Protein AF-A0A524F0P5-F1 (afdb_monomer)

Structure (mmCIF, N/CA/C/O backbone):
data_AF-A0A524F0P5-F1
#
_entry.id   AF-A0A524F0P5-F1
#
loop_
_atom_site.group_PDB
_atom_site.id
_atom_site.type_symbol
_atom_site.label_atom_id
_atom_site.label_alt_id
_atom_site.label_comp_id
_atom_site.label_asym_id
_atom_site.label_entity_id
_atom_site.label_seq_id
_atom_site.pdbx_PDB_ins_code
_atom_site.Cartn_x
_atom_site.Cartn_y
_atom_site.Cartn_z
_atom_site.occupancy
_atom_site.B_iso_or_equiv
_atom_site.auth_seq_id
_atom_site.auth_comp_id
_atom_site.auth_asym_id
_atom_site.auth_atom_id
_atom_site.pdbx_PDB_model_num
ATOM 1 N N . MET A 1 1 ? -17.907 1.131 18.101 1.00 45.88 1 MET A N 1
ATOM 2 C CA . MET A 1 1 ? -17.956 2.312 17.212 1.00 45.88 1 MET A CA 1
ATOM 3 C C . MET A 1 1 ? -16.664 2.292 16.412 1.00 45.88 1 MET A C 1
ATOM 5 O O . MET A 1 1 ? -15.617 2.205 17.034 1.00 45.88 1 MET A O 1
ATOM 9 N N . LEU A 1 2 ? -16.728 2.237 15.081 1.00 53.28 2 LEU A N 1
ATOM 10 C CA . LEU A 1 2 ? -15.534 2.250 14.224 1.00 53.28 2 LEU A CA 1
ATOM 11 C C . LEU A 1 2 ? -15.063 3.690 14.031 1.00 53.28 2 LEU A C 1
ATOM 13 O O . LEU A 1 2 ? -15.881 4.602 13.914 1.00 53.28 2 LEU A O 1
ATOM 17 N N . HIS A 1 3 ? -13.749 3.875 14.004 1.00 57.03 3 HIS A N 1
ATOM 18 C CA . HIS A 1 3 ? -13.112 5.174 13.861 1.00 57.03 3 HIS A CA 1
ATOM 19 C C . HIS A 1 3 ? -12.370 5.220 12.520 1.00 57.03 3 HIS A C 1
ATOM 21 O O . HIS A 1 3 ? -11.691 4.263 12.148 1.00 57.03 3 HIS A O 1
ATOM 27 N N . LYS A 1 4 ? -12.566 6.296 11.751 1.00 59.41 4 LYS A N 1
ATOM 28 C CA . LYS A 1 4 ? -12.120 6.391 10.355 1.00 59.41 4 LYS A CA 1
ATOM 29 C C . LYS A 1 4 ? -10.945 7.346 10.221 1.00 59.41 4 LYS A C 1
ATOM 31 O O . LYS A 1 4 ? -11.026 8.498 10.634 1.00 59.41 4 LYS A O 1
ATOM 36 N N . PHE A 1 5 ? -9.921 6.900 9.500 1.00 56.81 5 PHE A N 1
ATOM 37 C CA . PHE A 1 5 ? -8.805 7.733 9.068 1.00 56.81 5 PHE A CA 1
ATOM 38 C C . PHE 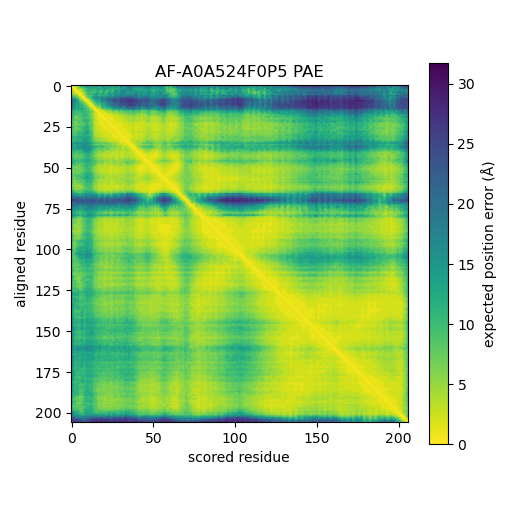A 1 5 ? -8.741 7.778 7.542 1.00 56.81 5 PHE A C 1
ATOM 40 O O . PHE A 1 5 ? -8.945 6.766 6.875 1.00 56.81 5 PHE A O 1
ATOM 47 N N . SER A 1 6 ? -8.471 8.958 6.978 1.00 54.09 6 SER A N 1
ATOM 48 C CA . SER A 1 6 ? -8.336 9.141 5.530 1.00 54.09 6 SER A CA 1
ATOM 49 C C . SER A 1 6 ? -6.907 9.522 5.166 1.00 54.09 6 SER A C 1
ATOM 51 O O . SER A 1 6 ? -6.396 10.540 5.625 1.00 54.09 6 SER A O 1
ATOM 53 N N . VAL A 1 7 ? -6.295 8.742 4.273 1.00 51.19 7 VAL A N 1
ATOM 54 C CA . VAL A 1 7 ? -4.960 9.023 3.713 1.00 51.19 7 VAL A CA 1
ATOM 55 C C . VAL A 1 7 ? -5.016 10.160 2.675 1.00 51.19 7 VAL A C 1
ATOM 57 O O . VAL A 1 7 ? -4.035 10.869 2.461 1.00 51.19 7 VAL A O 1
ATOM 60 N N . LYS A 1 8 ? -6.189 10.421 2.071 1.00 44.62 8 LYS A N 1
ATOM 61 C CA . LYS A 1 8 ? -6.427 11.597 1.213 1.00 44.62 8 LYS A CA 1
ATOM 62 C C . LYS A 1 8 ? -7.123 12.701 2.014 1.00 44.62 8 LYS A C 1
ATOM 64 O O . LYS A 1 8 ? -8.247 12.525 2.480 1.00 44.62 8 LYS A O 1
ATOM 69 N N . LYS A 1 9 ? -6.472 13.865 2.119 1.00 40.44 9 LYS A N 1
ATOM 70 C CA . LYS A 1 9 ? -6.856 15.045 2.929 1.00 40.44 9 LYS A CA 1
ATOM 71 C C . LYS A 1 9 ? -8.257 15.657 2.692 1.00 40.44 9 LYS A C 1
ATOM 73 O O . LYS A 1 9 ? -8.581 16.622 3.368 1.00 40.44 9 LYS A O 1
ATOM 78 N N . ASN A 1 10 ? -9.087 15.133 1.784 1.00 34.75 10 ASN A N 1
ATOM 79 C CA . ASN A 1 10 ? -10.304 15.815 1.311 1.00 34.75 10 ASN A CA 1
ATOM 80 C C . ASN A 1 10 ? -11.624 15.035 1.445 1.00 34.75 10 ASN A C 1
ATOM 82 O O . ASN A 1 10 ? -12.637 15.480 0.909 1.00 34.75 10 ASN A O 1
ATOM 86 N N . ALA A 1 11 ? -11.676 13.910 2.158 1.00 42.66 11 ALA A N 1
ATOM 87 C CA . ALA A 1 11 ? -12.973 13.332 2.507 1.00 42.66 11 ALA A CA 1
ATOM 88 C C . ALA A 1 11 ? -13.506 14.053 3.752 1.00 42.66 11 ALA A C 1
ATOM 9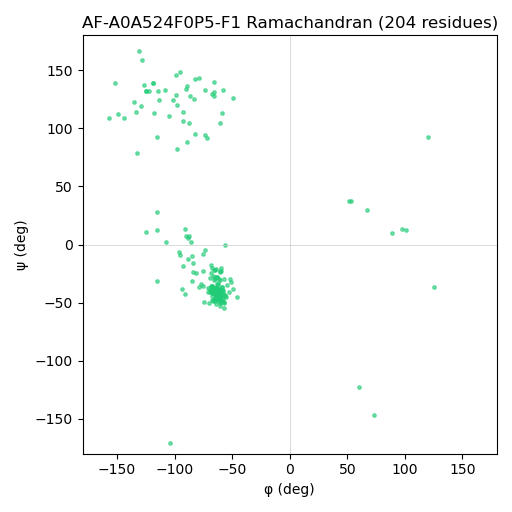0 O O . ALA A 1 11 ? -13.125 13.715 4.870 1.00 42.66 11 ALA A O 1
ATOM 91 N N . ALA A 1 12 ? -14.352 15.070 3.561 1.00 39.41 12 ALA A N 1
ATOM 92 C CA . ALA A 1 12 ? -15.151 15.613 4.653 1.00 39.41 12 ALA A CA 1
ATOM 93 C C . ALA A 1 12 ? -15.841 14.444 5.378 1.00 39.41 12 ALA A C 1
ATOM 95 O O . ALA A 1 12 ? -16.484 13.614 4.730 1.00 39.41 12 ALA A O 1
ATOM 96 N N . VAL A 1 13 ? -15.659 14.359 6.697 1.00 47.41 13 VAL A N 1
ATOM 97 C CA . VAL A 1 13 ? -16.316 13.366 7.552 1.00 47.41 13 VAL A CA 1
ATOM 98 C C . VAL A 1 13 ? -17.817 13.588 7.418 1.00 47.41 13 VAL A C 1
ATOM 100 O O . VAL A 1 13 ? -18.358 14.570 7.922 1.00 47.41 13 VAL A O 1
ATOM 103 N N . ASN A 1 14 ? -18.492 12.718 6.674 1.00 52.91 14 ASN A N 1
ATOM 104 C CA . ASN A 1 14 ? -19.943 12.735 6.590 1.00 52.91 14 ASN A CA 1
ATOM 105 C C . ASN A 1 14 ? -20.441 11.679 7.576 1.00 52.91 14 ASN A C 1
ATOM 107 O O . ASN A 1 14 ? -20.674 10.527 7.212 1.00 52.91 14 ASN A O 1
ATOM 111 N N . ASP A 1 15 ? -20.516 12.089 8.842 1.00 59.03 15 ASP A N 1
ATOM 112 C CA . ASP A 1 15 ? -20.614 11.242 10.040 1.00 59.03 15 ASP A CA 1
ATOM 113 C C . ASP A 1 15 ? -21.703 10.150 9.935 1.00 59.03 15 ASP A C 1
ATOM 115 O O . ASP A 1 15 ? -21.488 8.990 10.277 1.00 59.03 15 ASP A O 1
ATOM 119 N N . LYS A 1 16 ? -22.853 10.463 9.319 1.00 63.56 16 LYS A N 1
ATOM 120 C CA . LYS A 1 16 ? -23.939 9.485 9.102 1.00 63.56 16 LYS A CA 1
ATOM 121 C C . LYS A 1 16 ? -23.583 8.371 8.114 1.00 63.56 16 LYS A C 1
ATOM 123 O O . LYS A 1 16 ? -23.930 7.215 8.347 1.00 63.56 16 LYS A O 1
ATOM 128 N N . ASN A 1 17 ? -22.915 8.704 7.012 1.00 68.88 17 ASN A N 1
ATOM 129 C CA . ASN A 1 17 ? -22.508 7.706 6.022 1.00 68.88 17 ASN A CA 1
ATOM 130 C C . ASN A 1 17 ? -21.378 6.837 6.576 1.00 68.88 17 ASN A C 1
ATOM 132 O O . ASN A 1 17 ? -21.373 5.629 6.356 1.00 68.88 17 ASN A O 1
ATOM 136 N N . ASP A 1 18 ? -20.467 7.435 7.342 1.00 67.94 18 ASP A N 1
ATOM 137 C CA . ASP A 1 18 ? -19.351 6.715 7.949 1.00 67.94 18 ASP A CA 1
ATOM 138 C C . ASP A 1 18 ? -19.832 5.733 9.029 1.00 67.94 18 ASP A C 1
ATOM 140 O O . ASP A 1 18 ? -19.346 4.602 9.070 1.00 67.94 18 ASP A O 1
ATOM 144 N N . GLN A 1 19 ? -20.850 6.088 9.825 1.00 70.06 19 GLN A N 1
ATOM 145 C CA . GLN A 1 19 ? -21.497 5.166 10.770 1.00 70.06 19 GLN A CA 1
ATOM 146 C C . GLN A 1 19 ? -22.228 4.010 10.073 1.00 70.06 19 GLN A C 1
ATO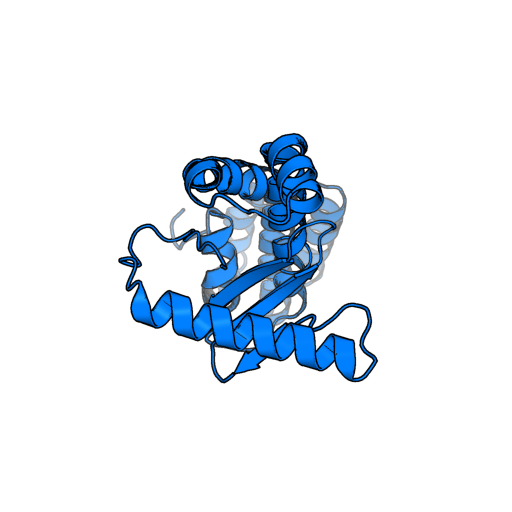M 148 O O . GLN A 1 19 ? -22.158 2.875 10.545 1.00 70.06 19 GLN A O 1
ATOM 153 N N . LEU A 1 20 ? -22.896 4.269 8.944 1.00 76.81 20 LEU A N 1
ATOM 154 C CA . LEU A 1 20 ? -23.567 3.228 8.157 1.00 76.81 20 LEU A CA 1
ATOM 155 C C . LEU A 1 20 ? -22.571 2.249 7.530 1.00 76.81 20 LEU A C 1
ATOM 157 O O . LEU A 1 20 ? -22.741 1.039 7.670 1.00 76.81 20 LEU A O 1
ATOM 161 N N . VAL A 1 21 ? -21.523 2.759 6.873 1.00 79.25 21 VAL A N 1
ATOM 162 C CA . VAL A 1 21 ? -20.461 1.925 6.285 1.00 79.25 21 VAL A CA 1
ATOM 163 C C . VAL A 1 21 ? -19.781 1.109 7.377 1.00 79.25 21 VAL A C 1
ATOM 165 O O . VAL A 1 21 ? -19.616 -0.098 7.236 1.00 79.25 21 VAL A O 1
ATOM 168 N N . SER A 1 22 ? -19.470 1.749 8.499 1.00 73.69 22 SER A N 1
ATOM 169 C CA . SER A 1 22 ? -18.907 1.090 9.668 1.00 73.69 22 SER A CA 1
ATOM 170 C C . SER A 1 22 ? -19.787 -0.049 10.184 1.00 73.69 22 SER A C 1
ATOM 172 O O . SER A 1 22 ? -19.331 -1.183 10.286 1.00 73.69 22 SER A O 1
ATOM 174 N N . GLY A 1 23 ? -21.060 0.232 10.476 1.00 79.62 23 GLY A N 1
ATOM 175 C CA . GLY A 1 23 ? -21.995 -0.764 10.996 1.00 79.62 23 GLY A CA 1
ATOM 176 C C . GLY A 1 23 ? -22.192 -1.938 10.040 1.00 79.62 23 GLY A C 1
ATOM 177 O O . GLY A 1 23 ? -22.198 -3.086 10.481 1.00 79.62 23 GLY A O 1
ATOM 178 N N . LEU A 1 24 ? -22.281 -1.665 8.734 1.00 85.81 24 LEU A N 1
ATOM 179 C CA . LEU A 1 24 ? -22.359 -2.698 7.705 1.00 85.81 24 LEU A CA 1
ATOM 180 C C . LEU A 1 24 ? -21.117 -3.595 7.723 1.00 85.81 24 LEU A C 1
ATOM 182 O O . LEU A 1 24 ? -21.242 -4.812 7.810 1.00 85.81 24 LEU A O 1
ATOM 186 N N . LEU A 1 25 ? -19.923 -3.007 7.667 1.00 86.38 25 LEU A N 1
ATOM 187 C CA . LEU A 1 25 ? -18.678 -3.764 7.582 1.00 86.38 25 LEU A CA 1
ATOM 188 C C . LEU A 1 25 ? -18.390 -4.565 8.860 1.00 86.38 25 LEU A C 1
ATOM 190 O O . LEU A 1 25 ? -17.912 -5.696 8.759 1.00 86.38 25 LEU A O 1
ATOM 194 N N . SER A 1 26 ? -18.728 -4.019 10.036 1.00 83.56 26 SER A N 1
ATOM 195 C CA . SER A 1 26 ? -18.720 -4.757 11.306 1.00 83.56 26 SER A CA 1
ATOM 196 C C . SER A 1 26 ? -19.664 -5.954 11.266 1.00 83.56 26 SER A C 1
ATOM 198 O O . SER A 1 26 ? -19.256 -7.056 11.617 1.00 83.56 26 SER A O 1
ATOM 200 N N . ALA A 1 27 ? -20.912 -5.749 10.832 1.00 86.31 27 ALA A N 1
ATOM 201 C CA . ALA A 1 27 ? -21.923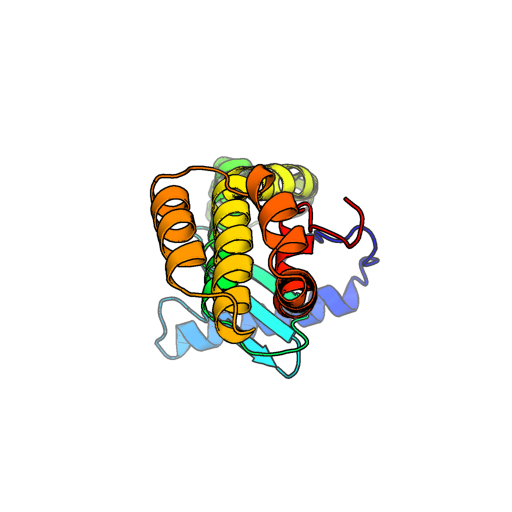 -6.801 10.812 1.00 86.31 27 ALA A CA 1
ATOM 202 C C . ALA A 1 27 ? -21.526 -7.955 9.884 1.00 86.31 27 ALA A C 1
ATOM 204 O O . ALA A 1 27 ? -21.719 -9.112 10.246 1.00 86.31 27 ALA A O 1
ATOM 205 N N . ILE A 1 28 ? -20.930 -7.656 8.723 1.00 87.50 28 ILE A N 1
ATOM 206 C CA . ILE A 1 28 ? -20.431 -8.694 7.811 1.00 87.50 28 ILE A CA 1
ATOM 207 C C . ILE A 1 28 ? -19.290 -9.487 8.470 1.00 87.50 28 ILE A C 1
ATOM 209 O O . ILE A 1 28 ? -19.282 -10.712 8.376 1.00 87.50 28 ILE A O 1
ATOM 213 N N . ASN A 1 29 ? -18.362 -8.822 9.169 1.00 82.44 29 ASN A N 1
ATOM 214 C CA . ASN A 1 29 ? -17.266 -9.511 9.855 1.00 82.44 29 ASN A CA 1
ATOM 215 C C . ASN A 1 29 ? -17.767 -10.415 10.990 1.00 82.44 29 ASN A C 1
ATOM 217 O O . ASN A 1 29 ? -17.380 -11.576 11.062 1.00 82.44 29 ASN A O 1
ATOM 221 N N . SER A 1 30 ? -18.683 -9.919 11.827 1.00 83.81 30 SER A N 1
ATOM 222 C CA . SER A 1 30 ? -19.302 -10.726 12.887 1.00 83.81 30 SER A CA 1
ATOM 223 C C . SER A 1 30 ? -20.078 -11.913 12.318 1.00 83.81 30 SER A C 1
ATOM 225 O O . SER A 1 30 ? -19.924 -13.028 12.802 1.00 83.81 30 SER A O 1
ATOM 227 N N . PHE A 1 31 ? -20.844 -11.702 11.243 1.00 87.75 31 PHE A N 1
ATOM 228 C CA . PHE A 1 31 ? -21.552 -12.782 10.560 1.00 87.75 31 PHE A CA 1
ATOM 229 C C . PHE A 1 31 ? -20.595 -13.867 10.046 1.00 87.75 31 PHE A C 1
ATOM 231 O O . PHE A 1 31 ? -20.874 -15.049 10.224 1.00 87.75 31 PHE A O 1
ATOM 238 N N . ALA A 1 32 ? -19.467 -13.483 9.440 1.00 86.50 32 ALA A N 1
ATOM 239 C CA . ALA A 1 32 ? -18.441 -14.422 8.987 1.00 86.50 32 ALA A CA 1
ATOM 240 C C . ALA A 1 32 ? -17.899 -15.284 10.140 1.00 86.50 32 ALA A C 1
ATOM 242 O O . ALA A 1 32 ? -17.830 -16.510 10.016 1.00 86.50 32 ALA A O 1
ATOM 243 N N . SER A 1 33 ? -17.581 -14.660 11.275 1.00 82.19 33 SER A N 1
ATOM 244 C CA . SER A 1 33 ? -17.149 -15.377 12.476 1.00 82.19 33 SER A CA 1
ATOM 245 C C . SER A 1 33 ? -18.216 -16.347 12.989 1.00 82.19 33 SER A C 1
ATOM 247 O O . SER A 1 33 ? -17.898 -17.502 13.276 1.00 82.19 33 SER A O 1
ATOM 249 N N . ASP A 1 34 ? -19.482 -15.926 13.022 1.00 86.38 34 ASP A N 1
ATOM 250 C CA . ASP A 1 34 ? -20.600 -16.741 13.516 1.00 86.38 34 ASP A CA 1
ATOM 251 C C . ASP A 1 34 ? -20.874 -17.986 12.652 1.00 86.38 34 ASP A C 1
ATOM 253 O O . ASP A 1 34 ? -21.315 -19.013 13.170 1.00 86.38 34 ASP A O 1
ATOM 257 N N . ILE A 1 35 ? -20.591 -17.935 11.343 1.00 89.00 35 ILE A N 1
ATOM 258 C CA . ILE A 1 35 ? -20.753 -19.086 10.433 1.00 89.00 35 ILE A CA 1
ATOM 259 C C . ILE A 1 35 ? -19.511 -19.990 10.348 1.00 89.00 35 ILE A C 1
ATOM 261 O O . ILE A 1 35 ? -19.499 -20.940 9.563 1.00 89.00 35 ILE A O 1
ATOM 265 N N . GLY A 1 36 ? -18.482 -19.728 11.161 1.00 82.31 36 GLY A N 1
ATOM 266 C CA . GLY A 1 36 ? -17.302 -20.584 11.299 1.00 82.31 36 GLY A CA 1
ATOM 267 C C . GLY A 1 36 ? -16.052 -20.120 10.547 1.00 82.31 36 GLY A C 1
ATOM 268 O O . GLY A 1 36 ? -15.098 -20.892 10.447 1.00 82.31 36 GLY A O 1
ATOM 269 N N . TRP A 1 37 ? -16.012 -18.887 10.034 1.00 84.25 37 TRP A N 1
ATOM 270 C CA . TRP A 1 37 ? -14.770 -18.274 9.549 1.00 84.25 37 TRP A CA 1
ATOM 271 C C . TRP A 1 37 ? -14.097 -17.533 10.704 1.00 84.25 37 TRP A C 1
ATOM 273 O O . TRP A 1 37 ? -14.355 -16.354 10.932 1.00 84.25 37 TRP A O 1
ATOM 283 N N . SER A 1 38 ? -13.256 -18.243 11.462 1.00 70.00 38 SER A N 1
ATOM 284 C CA . SER A 1 38 ? -12.622 -17.733 12.691 1.00 70.00 38 SER A CA 1
ATOM 285 C C . SER A 1 38 ? -11.869 -16.421 12.493 1.00 70.00 38 SER A C 1
ATOM 287 O O . SER A 1 38 ? -11.902 -15.559 13.365 1.00 70.00 38 SER A O 1
ATOM 289 N N . ASP A 1 39 ? -11.249 -16.259 11.326 1.00 71.75 39 ASP A N 1
ATOM 290 C CA . ASP A 1 39 ? -10.439 -15.087 10.986 1.00 71.75 39 ASP A CA 1
ATOM 291 C C . ASP A 1 39 ? -11.297 -13.933 10.431 1.00 71.75 39 ASP A C 1
ATOM 293 O O . ASP A 1 39 ? -10.778 -12.882 10.060 1.00 71.75 39 ASP A O 1
ATOM 297 N N . GLY A 1 40 ? -12.619 -14.128 10.377 1.00 80.75 40 GLY A N 1
ATOM 298 C CA . GLY A 1 40 ? -13.584 -13.178 9.851 1.00 80.75 40 GLY A CA 1
ATOM 299 C C . GLY A 1 40 ? -13.542 -13.080 8.329 1.00 80.75 40 GLY A C 1
ATOM 300 O O . GLY A 1 40 ? -13.313 -14.054 7.607 1.00 80.75 40 GLY A O 1
ATOM 301 N N . VAL A 1 41 ? -13.818 -11.881 7.827 1.00 83.69 41 VAL A N 1
ATOM 302 C CA . VAL A 1 41 ? -13.684 -11.545 6.408 1.00 83.69 41 VAL A CA 1
ATOM 303 C C . VAL A 1 41 ? -12.270 -11.046 6.170 1.00 83.69 41 VAL A C 1
ATOM 305 O O . VAL A 1 41 ? -11.797 -10.221 6.934 1.00 83.69 41 VAL A O 1
ATOM 308 N N . SER A 1 42 ? -11.609 -11.479 5.096 1.00 83.50 42 SER A N 1
ATOM 309 C CA . SER A 1 42 ? -10.316 -10.915 4.678 1.00 83.50 42 SER A CA 1
ATOM 310 C C . SER A 1 42 ? -10.474 -9.794 3.646 1.00 83.50 42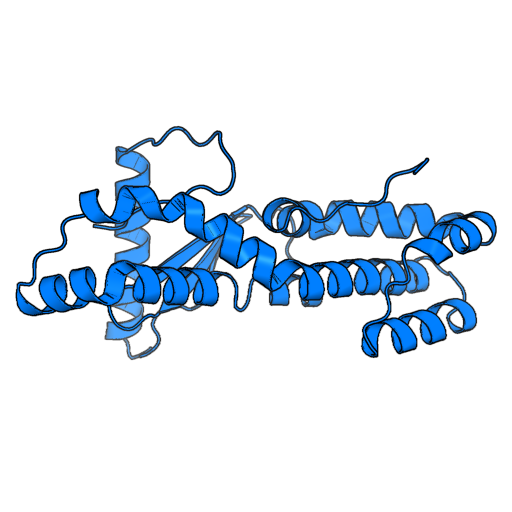 SER A C 1
ATOM 312 O O . SER A 1 42 ? -9.779 -8.780 3.701 1.00 83.50 42 SER A O 1
ATOM 314 N N . MET A 1 43 ? -11.415 -9.940 2.709 1.00 86.19 43 MET A N 1
ATOM 315 C CA . MET A 1 43 ? -11.635 -8.979 1.630 1.00 86.19 43 MET A CA 1
ATOM 316 C C . MET A 1 43 ? -13.087 -8.981 1.144 1.00 86.19 43 MET A C 1
ATOM 318 O O . MET A 1 43 ? -13.684 -10.035 0.931 1.00 86.19 43 MET A O 1
ATOM 322 N N . ILE A 1 44 ? -13.627 -7.787 0.887 1.00 86.06 44 ILE A N 1
ATOM 323 C CA . ILE A 1 44 ? -14.886 -7.576 0.163 1.00 86.06 44 ILE A CA 1
ATOM 324 C C . ILE A 1 44 ? -14.594 -6.701 -1.050 1.00 86.06 44 ILE A C 1
ATOM 326 O O . ILE A 1 44 ? -13.965 -5.652 -0.923 1.00 86.06 44 ILE A O 1
ATOM 330 N N . ARG A 1 45 ? -15.090 -7.099 -2.222 1.00 83.38 45 ARG A N 1
ATOM 331 C CA . ARG A 1 45 ? -14.977 -6.315 -3.456 1.00 83.38 45 ARG A CA 1
ATOM 332 C C . ARG A 1 45 ? -16.362 -6.085 -4.053 1.00 83.38 45 ARG A C 1
ATOM 334 O O . ARG A 1 45 ? -17.147 -7.022 -4.181 1.00 83.38 45 ARG A O 1
ATOM 341 N N . SER A 1 46 ? -16.661 -4.841 -4.417 1.00 82.50 46 SER A N 1
ATOM 342 C CA . SER A 1 46 ? -17.913 -4.448 -5.070 1.00 82.50 46 SER A CA 1
ATOM 343 C C . SER A 1 46 ? -17.651 -3.347 -6.095 1.00 82.50 46 SER A C 1
ATOM 345 O O . SER A 1 46 ? -17.340 -2.208 -5.743 1.00 82.50 46 SER A O 1
ATOM 347 N N . GLY A 1 47 ? -17.762 -3.686 -7.382 1.00 81.31 47 GLY A N 1
ATOM 348 C CA . GLY A 1 47 ? -17.406 -2.770 -8.465 1.00 81.31 47 GLY A CA 1
ATOM 349 C C . GLY A 1 47 ? -15.934 -2.365 -8.381 1.00 81.31 47 GLY A C 1
ATOM 350 O O . GLY A 1 47 ? -15.063 -3.234 -8.383 1.00 81.31 47 GLY A O 1
ATOM 351 N N . SER A 1 48 ? -15.672 -1.058 -8.299 1.00 76.81 48 SER A N 1
ATOM 352 C CA . SER A 1 48 ? -14.325 -0.525 -8.090 1.00 76.81 48 SER A CA 1
ATOM 353 C C . SER A 1 48 ? -13.916 -0.462 -6.619 1.00 76.81 48 SER A C 1
ATOM 355 O O . SER A 1 48 ? -12.760 -0.219 -6.332 1.00 76.81 48 SER A O 1
ATOM 357 N N . ILE A 1 49 ? -14.813 -0.677 -5.659 1.00 81.81 49 ILE A N 1
ATOM 358 C CA . ILE A 1 49 ? -14.465 -0.541 -4.242 1.00 81.81 49 ILE A CA 1
ATOM 359 C C . ILE A 1 49 ? -13.961 -1.876 -3.705 1.00 81.81 49 ILE A C 1
ATOM 361 O O . ILE A 1 49 ? -14.590 -2.922 -3.886 1.00 81.81 49 ILE A O 1
ATOM 365 N N . GLU A 1 50 ? -12.855 -1.815 -2.980 1.00 84.75 50 GLU A N 1
ATOM 366 C CA . GLU A 1 50 ? -12.285 -2.929 -2.246 1.00 84.75 50 GLU A CA 1
ATOM 367 C C . GLU A 1 50 ? -12.102 -2.550 -0.777 1.00 84.75 50 GLU A C 1
ATOM 369 O O . GLU A 1 50 ? -11.584 -1.482 -0.457 1.00 84.75 50 GLU A O 1
ATOM 374 N N . ALA A 1 51 ? -12.544 -3.429 0.117 1.00 87.00 51 ALA A N 1
ATOM 375 C CA . ALA A 1 51 ? -12.352 -3.323 1.553 1.00 87.00 51 ALA A CA 1
ATOM 376 C C . ALA A 1 51 ? -11.523 -4.521 2.019 1.00 87.00 51 ALA A C 1
ATOM 378 O O . ALA A 1 51 ? -11.992 -5.660 1.956 1.00 87.00 51 ALA A O 1
ATOM 379 N N . ARG A 1 52 ? -10.295 -4.264 2.471 1.00 87.25 52 ARG A N 1
ATOM 380 C CA . ARG A 1 52 ? -9.409 -5.270 3.066 1.00 87.25 52 ARG A CA 1
ATOM 381 C C . ARG A 1 52 ? -9.482 -5.177 4.574 1.00 87.25 52 ARG A C 1
ATOM 383 O O . ARG A 1 52 ? -9.314 -4.097 5.137 1.00 87.25 52 ARG A O 1
ATOM 390 N N . TYR A 1 53 ? -9.727 -6.307 5.203 1.00 88.38 53 TYR A N 1
ATOM 391 C CA . TYR A 1 53 ? -9.855 -6.429 6.641 1.00 88.38 53 TYR A CA 1
ATOM 392 C C . TYR A 1 53 ? -8.545 -6.938 7.224 1.00 88.38 53 TYR A C 1
ATOM 394 O O . TYR A 1 53 ? -7.849 -7.754 6.621 1.00 88.38 53 TYR A O 1
ATOM 402 N N . SER A 1 54 ? -8.230 -6.468 8.422 1.00 88.62 54 SER A N 1
ATOM 403 C CA . SER A 1 54 ? -7.178 -7.046 9.239 1.00 88.62 54 SER A CA 1
ATOM 404 C C . SER A 1 54 ? -7.665 -7.191 10.665 1.00 88.62 54 SER A C 1
ATOM 406 O O . SER A 1 54 ? -8.037 -6.207 11.304 1.00 88.62 54 SER A O 1
ATOM 408 N N . GLN A 1 55 ? -7.626 -8.417 11.167 1.00 87.44 55 GLN A N 1
ATOM 409 C CA . GLN A 1 55 ? -7.974 -8.726 12.543 1.00 87.44 55 GLN A CA 1
ATOM 410 C C . GLN A 1 55 ? -6.767 -8.467 13.455 1.00 87.44 55 GLN A C 1
ATOM 412 O O . GLN A 1 55 ? -5.681 -8.986 13.206 1.00 87.44 55 GLN A O 1
ATOM 417 N N . GLY A 1 56 ? -6.960 -7.654 14.491 1.00 88.19 56 GLY A N 1
ATOM 418 C CA . GLY A 1 56 ? -6.037 -7.489 15.613 1.00 88.19 56 GLY A CA 1
ATOM 419 C C . GLY A 1 56 ? -6.537 -8.214 16.866 1.00 88.19 56 GLY A C 1
ATOM 420 O O . GLY A 1 56 ? -7.516 -8.970 16.821 1.00 88.19 56 GLY A O 1
ATOM 421 N N . ASN A 1 57 ? -5.871 -7.980 17.995 1.00 88.81 57 ASN A N 1
ATOM 422 C CA . ASN A 1 57 ? -6.231 -8.566 19.288 1.00 88.81 57 ASN A CA 1
ATOM 423 C C . ASN A 1 57 ? -7.418 -7.852 19.951 1.00 88.81 57 ASN A C 1
ATOM 425 O O . ASN A 1 57 ? -8.249 -8.488 20.598 1.00 88.81 57 ASN A O 1
ATOM 429 N N . TYR A 1 58 ? -7.491 -6.530 19.795 1.00 87.00 58 TYR A N 1
ATOM 430 C CA . TYR A 1 58 ? -8.480 -5.654 20.426 1.00 87.00 58 TYR A CA 1
ATOM 431 C C . TYR A 1 58 ? -9.405 -4.997 19.405 1.00 87.00 58 TYR A C 1
ATOM 433 O O . TYR A 1 58 ? -10.565 -4.714 19.712 1.00 87.00 58 TYR A O 1
ATOM 441 N N . VAL A 1 59 ? -8.898 -4.730 18.201 1.00 86.25 59 VAL A N 1
ATOM 442 C CA . VAL A 1 59 ? -9.638 -4.071 17.122 1.00 86.25 59 VAL A CA 1
ATOM 443 C C . VAL A 1 59 ? -9.488 -4.845 15.818 1.00 86.25 59 VAL A C 1
ATOM 445 O O . VAL A 1 59 ? -8.620 -5.697 15.675 1.00 86.25 59 VAL A O 1
ATOM 448 N N . PHE A 1 60 ? -10.322 -4.530 14.834 1.00 85.25 60 PHE A N 1
ATOM 449 C CA . PHE A 1 60 ? -10.045 -4.878 13.446 1.00 85.25 60 PHE A CA 1
ATOM 450 C C . PHE A 1 60 ? -9.939 -3.590 12.632 1.00 85.25 60 PHE A C 1
ATOM 452 O O . PHE A 1 60 ? -10.698 -2.638 12.841 1.00 85.25 60 PHE A O 1
ATOM 459 N N . GLY A 1 61 ? -8.975 -3.551 11.722 1.00 87.12 61 GLY A N 1
ATOM 460 C CA . GLY A 1 61 ? -8.798 -2.472 10.762 1.00 87.12 61 GLY A CA 1
ATOM 461 C C . GLY A 1 61 ? -9.471 -2.808 9.439 1.00 87.12 61 GLY A C 1
ATOM 462 O O . GLY A 1 61 ? -9.529 -3.969 9.034 1.00 87.12 61 GLY A O 1
ATOM 463 N N . ILE A 1 62 ? -9.963 -1.780 8.747 1.00 87.56 62 ILE A N 1
ATOM 464 C CA . ILE A 1 62 ? -10.450 -1.916 7.374 1.00 87.56 62 ILE A CA 1
ATOM 465 C C . ILE A 1 62 ? -9.805 -0.845 6.506 1.00 87.56 62 ILE A C 1
ATOM 467 O O . ILE A 1 62 ? -10.005 0.352 6.719 1.00 87.56 62 ILE A O 1
ATOM 471 N N . LEU A 1 63 ? -9.068 -1.285 5.492 1.00 87.00 63 LEU A N 1
ATOM 472 C CA . LEU A 1 63 ? -8.553 -0.437 4.430 1.00 87.00 63 LEU A CA 1
ATOM 473 C C . LEU A 1 63 ? -9.548 -0.438 3.270 1.00 87.00 63 LEU A C 1
ATOM 475 O O . LEU A 1 63 ? -9.744 -1.465 2.624 1.00 87.00 63 LEU A O 1
ATOM 479 N N . ILE A 1 64 ? -10.154 0.717 2.995 1.00 85.44 64 ILE A N 1
ATOM 480 C CA . ILE A 1 64 ? -11.048 0.899 1.848 1.00 85.44 64 ILE A CA 1
ATOM 481 C C . ILE A 1 64 ? -10.292 1.627 0.742 1.00 85.44 64 ILE A C 1
ATOM 483 O O . ILE A 1 64 ? -9.784 2.732 0.943 1.00 85.44 64 ILE A O 1
ATOM 487 N N . VAL A 1 65 ? -10.253 1.015 -0.433 1.00 81.12 65 VAL A N 1
ATOM 488 C CA . VAL A 1 65 ? -9.578 1.518 -1.627 1.00 81.12 65 VAL A CA 1
ATOM 489 C C . VAL A 1 65 ? -10.548 1.553 -2.800 1.00 81.12 65 VAL A C 1
ATOM 491 O O . VAL A 1 65 ? -11.323 0.625 -3.013 1.00 81.12 65 VAL A O 1
ATOM 494 N N . ASP A 1 66 ? -10.503 2.643 -3.565 1.00 77.88 66 ASP A N 1
ATOM 495 C CA . ASP A 1 66 ? -11.197 2.745 -4.850 1.00 77.88 66 ASP A CA 1
ATOM 496 C C . ASP A 1 66 ? -10.236 2.316 -5.963 1.00 77.88 66 ASP A C 1
ATOM 498 O O . ASP A 1 66 ? -9.268 3.005 -6.286 1.00 77.88 66 ASP A O 1
ATOM 502 N N . TYR A 1 67 ? -10.488 1.131 -6.493 1.00 67.94 67 TYR A N 1
ATOM 503 C CA . TYR A 1 67 ? -9.694 0.368 -7.437 1.00 67.94 67 TYR A CA 1
ATOM 504 C C . TYR A 1 67 ? -10.456 0.213 -8.762 1.00 67.94 67 TYR A C 1
ATOM 506 O O . TYR A 1 67 ? -11.252 -0.700 -8.969 1.00 67.94 67 TYR A O 1
ATOM 514 N N . TYR A 1 68 ? -10.225 1.130 -9.703 1.00 58.78 68 TYR A N 1
ATOM 515 C CA . TYR A 1 68 ? -11.018 1.215 -10.940 1.00 58.78 68 TYR A CA 1
ATOM 516 C C . TYR A 1 68 ? -10.725 0.107 -11.979 1.00 58.78 68 TYR A C 1
ATOM 518 O O . TYR A 1 68 ? -11.399 0.035 -13.006 1.00 58.78 68 TYR A O 1
ATOM 526 N N . LYS A 1 69 ? -9.743 -0.776 -11.748 1.00 60.25 69 LYS A N 1
ATOM 527 C CA . LYS A 1 69 ? -9.432 -1.908 -12.637 1.00 60.25 69 LYS A CA 1
ATOM 528 C C . LYS A 1 69 ? -8.866 -3.098 -11.857 1.00 60.25 69 LYS A C 1
ATOM 530 O O . LYS A 1 69 ? -7.739 -2.985 -11.402 1.00 60.25 69 LYS A O 1
ATOM 535 N N . PRO A 1 70 ? -9.567 -4.240 -11.752 1.00 50.16 70 PRO A N 1
ATOM 536 C CA . PRO A 1 70 ? -8.976 -5.454 -11.200 1.00 50.16 70 PRO A CA 1
ATOM 537 C C . PRO A 1 70 ? -7.864 -5.949 -12.133 1.00 50.16 70 PRO A C 1
ATOM 539 O O . PRO A 1 70 ? -8.101 -6.127 -13.330 1.00 50.16 70 PRO A O 1
ATOM 542 N N . GLY A 1 71 ? -6.670 -6.187 -11.591 1.00 50.72 71 GLY A N 1
ATOM 543 C CA . GLY A 1 71 ? -5.563 -6.787 -12.330 1.00 50.72 71 GLY A CA 1
ATOM 544 C C . GLY A 1 71 ? -4.331 -5.898 -12.404 1.00 50.72 71 GLY A C 1
ATOM 545 O O . GLY A 1 71 ? -4.185 -5.119 -13.339 1.00 50.72 71 GLY A O 1
ATOM 546 N N . ILE A 1 72 ? -3.429 -6.085 -11.440 1.00 52.50 72 ILE A N 1
ATOM 547 C CA . ILE A 1 72 ? -2.153 -6.808 -11.605 1.00 52.50 72 ILE A CA 1
ATOM 548 C C . ILE A 1 72 ? -1.768 -7.276 -10.188 1.00 52.50 72 ILE A C 1
ATOM 550 O O . ILE A 1 72 ? -1.413 -6.463 -9.328 1.00 52.50 72 ILE A O 1
ATOM 554 N N . ALA A 1 73 ? -1.880 -8.590 -9.957 1.00 59.00 73 ALA A N 1
ATOM 555 C CA . ALA A 1 73 ? -1.764 -9.244 -8.646 1.00 59.00 73 ALA A CA 1
ATOM 556 C C . ALA A 1 73 ? -0.495 -8.856 -7.865 1.00 59.00 73 ALA A C 1
ATOM 558 O O . ALA A 1 73 ? -0.518 -8.739 -6.644 1.00 59.00 73 ALA A O 1
ATOM 559 N N . ASP A 1 74 ? 0.600 -8.585 -8.571 1.00 62.72 74 ASP A N 1
ATO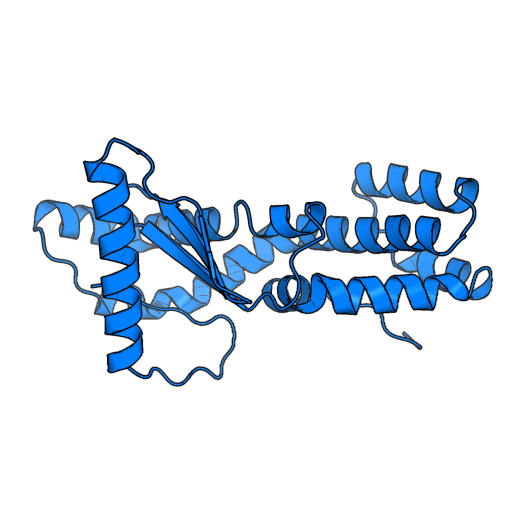M 560 C CA . ASP A 1 74 ? 1.903 -8.346 -7.954 1.00 62.72 74 ASP A CA 1
ATOM 561 C C . ASP A 1 74 ? 1.942 -7.061 -7.117 1.00 62.72 74 ASP A C 1
ATOM 563 O O . ASP A 1 74 ? 2.537 -7.034 -6.045 1.00 62.72 74 ASP A O 1
ATOM 567 N N . SER A 1 75 ? 1.266 -6.000 -7.565 1.00 63.09 75 SER A N 1
ATOM 568 C CA . SER A 1 75 ? 1.165 -4.758 -6.788 1.00 63.09 75 SER A CA 1
ATOM 569 C C . SER A 1 75 ? 0.088 -4.828 -5.707 1.00 63.09 75 SER A C 1
ATOM 571 O O . SER A 1 75 ? 0.183 -4.122 -4.711 1.00 63.09 75 SER A O 1
ATOM 573 N N . GLU A 1 76 ? -0.924 -5.686 -5.878 1.00 68.38 76 GLU A N 1
ATOM 574 C CA . GLU A 1 76 ? -1.967 -5.888 -4.867 1.00 68.38 76 GLU A CA 1
ATOM 575 C C . GLU A 1 76 ? -1.370 -6.467 -3.576 1.00 68.38 76 GLU A C 1
ATOM 577 O O . GLU A 1 76 ? -1.855 -6.142 -2.494 1.00 68.38 76 GLU A O 1
ATOM 582 N N . SER A 1 77 ? -0.258 -7.206 -3.678 1.00 69.56 77 SER A N 1
ATOM 583 C CA . SER A 1 77 ? 0.505 -7.681 -2.519 1.00 69.56 77 SER A CA 1
ATOM 584 C C . SER A 1 77 ? 1.052 -6.557 -1.628 1.00 69.56 77 SER A C 1
ATOM 586 O O . SER A 1 77 ? 1.246 -6.762 -0.439 1.00 69.56 77 SER A O 1
ATOM 588 N N . ALA A 1 78 ? 1.240 -5.342 -2.158 1.00 73.44 78 ALA A N 1
ATOM 589 C CA . ALA A 1 78 ? 1.613 -4.171 -1.359 1.00 73.44 78 ALA A CA 1
ATOM 590 C C . ALA A 1 78 ? 0.510 -3.750 -0.380 1.00 73.44 78 ALA A C 1
ATOM 592 O O . ALA A 1 78 ? 0.773 -3.170 0.670 1.00 73.44 78 ALA A O 1
ATOM 593 N N . LEU A 1 79 ? -0.746 -3.991 -0.758 1.00 77.69 79 LEU A N 1
ATOM 594 C CA . LEU A 1 79 ? -1.905 -3.741 0.090 1.00 77.69 79 LEU A CA 1
ATOM 595 C C . LEU A 1 79 ? -2.145 -4.927 1.043 1.00 77.69 79 LEU A C 1
ATOM 597 O O . LEU A 1 79 ? -2.718 -4.732 2.119 1.00 77.69 79 LEU A O 1
ATOM 601 N N . ASP A 1 80 ? -1.662 -6.125 0.678 1.00 70.56 80 ASP A N 1
ATOM 602 C CA . ASP A 1 80 ? -1.615 -7.316 1.532 1.00 70.56 80 ASP A CA 1
ATOM 603 C C . ASP A 1 80 ? -0.522 -7.171 2.592 1.00 70.56 80 ASP A C 1
ATOM 605 O O . ASP A 1 80 ? 0.649 -7.468 2.391 1.00 70.56 80 ASP A O 1
ATOM 609 N N . GLY A 1 81 ? -0.921 -6.692 3.759 1.00 80.69 81 GLY A N 1
ATOM 610 C CA . GLY A 1 81 ? -0.000 -6.368 4.843 1.00 80.69 81 GLY A CA 1
ATOM 611 C C . GLY A 1 81 ? -0.186 -4.936 5.289 1.00 80.69 81 GLY A C 1
ATOM 612 O O . GLY A 1 81 ? -0.246 -4.704 6.480 1.00 80.69 81 GLY A O 1
ATOM 613 N N . PHE A 1 82 ? -0.471 -3.998 4.386 1.00 87.44 82 PHE A N 1
ATOM 614 C CA . PHE A 1 82 ? -0.672 -2.604 4.783 1.00 87.44 82 PHE A CA 1
ATOM 615 C C . PHE A 1 82 ? -1.851 -2.414 5.754 1.00 87.44 82 PHE A C 1
ATOM 617 O O . PHE A 1 82 ? -1.729 -1.704 6.750 1.00 87.44 82 PHE A O 1
ATOM 624 N N . ALA A 1 83 ? -2.983 -3.095 5.523 1.00 87.56 83 ALA A N 1
ATOM 625 C CA . ALA A 1 83 ? -4.102 -3.089 6.476 1.00 87.56 83 ALA A CA 1
ATOM 626 C C . ALA A 1 83 ? -3.709 -3.691 7.841 1.00 87.56 83 ALA A C 1
ATOM 628 O O . ALA A 1 83 ? -4.162 -3.212 8.884 1.00 87.56 83 ALA A O 1
ATOM 629 N N . ARG A 1 84 ? -2.839 -4.709 7.831 1.00 89.50 84 ARG A N 1
ATOM 630 C CA . ARG A 1 84 ? -2.297 -5.347 9.033 1.00 89.50 84 ARG A CA 1
ATOM 631 C C . ARG A 1 84 ? -1.329 -4.434 9.763 1.00 89.50 84 ARG A C 1
ATOM 633 O O . ARG A 1 84 ? -1.554 -4.177 10.934 1.00 89.50 84 ARG A O 1
ATOM 640 N N . ASP A 1 85 ? -0.358 -3.856 9.074 1.00 91.69 85 ASP A N 1
ATOM 641 C CA . ASP A 1 85 ? 0.626 -2.942 9.642 1.00 91.69 85 ASP A CA 1
ATOM 642 C C . ASP A 1 85 ? -0.052 -1.719 10.280 1.00 91.69 85 ASP A C 1
ATOM 644 O O . ASP A 1 85 ? 0.344 -1.281 11.357 1.00 91.69 85 ASP A O 1
ATOM 648 N N . ILE A 1 86 ? -1.115 -1.182 9.662 1.00 91.81 86 ILE A N 1
ATOM 649 C CA . ILE A 1 86 ? -1.929 -0.114 10.266 1.00 91.81 86 ILE A CA 1
ATOM 650 C C . ILE A 1 86 ? -2.605 -0.605 11.551 1.00 91.81 86 ILE A C 1
ATOM 652 O O . ILE A 1 86 ? -2.600 0.111 12.552 1.00 91.81 86 ILE A O 1
ATOM 656 N N . THR A 1 87 ? -3.191 -1.804 11.528 1.00 91.69 87 THR A N 1
ATOM 657 C CA . THR A 1 87 ? -3.895 -2.386 12.683 1.00 91.69 87 THR A CA 1
ATOM 658 C C . THR A 1 87 ? -2.927 -2.662 13.833 1.00 91.69 87 THR A C 1
ATOM 660 O O . THR A 1 87 ? -3.160 -2.222 14.955 1.00 91.69 87 THR A O 1
ATOM 663 N N . GLU A 1 88 ? -1.794 -3.303 13.555 1.00 93.81 88 GLU A N 1
ATOM 664 C CA . GLU A 1 88 ? -0.735 -3.579 14.527 1.00 93.81 88 GLU A CA 1
ATOM 665 C C . GLU A 1 88 ? -0.139 -2.287 15.088 1.00 93.81 88 GLU A C 1
ATOM 667 O O . GLU A 1 88 ? 0.065 -2.163 16.296 1.00 93.81 88 GLU A O 1
ATOM 672 N N . LYS A 1 89 ? 0.085 -1.277 14.238 1.00 95.19 89 LYS A N 1
ATOM 673 C CA . LYS A 1 89 ? 0.549 0.036 14.691 1.00 95.19 89 LYS A CA 1
ATOM 674 C C . LYS A 1 89 ? -0.474 0.709 15.602 1.00 95.19 89 LYS A C 1
ATOM 676 O O . LYS A 1 89 ? -0.071 1.328 16.584 1.00 95.19 89 LYS A O 1
ATOM 681 N N . PHE A 1 90 ? -1.768 0.597 15.301 1.00 93.62 90 PHE A N 1
ATOM 682 C CA . PHE A 1 90 ? -2.833 1.127 16.153 1.00 93.62 90 PHE A CA 1
ATOM 683 C C . PHE A 1 90 ? -2.805 0.478 17.535 1.00 93.62 90 PHE A C 1
ATOM 685 O O . PHE A 1 90 ? -2.751 1.185 18.541 1.00 93.62 90 PHE A O 1
ATOM 692 N N . GLU A 1 91 ? -2.764 -0.854 17.584 1.00 94.75 91 GLU A N 1
ATOM 693 C CA . GLU A 1 91 ? -2.710 -1.590 18.849 1.00 94.75 91 GLU A CA 1
ATOM 694 C C . GLU A 1 91 ? -1.429 -1.308 19.628 1.00 94.75 91 GLU A C 1
ATOM 696 O O . GLU A 1 91 ? -1.472 -1.165 20.845 1.00 94.75 91 GLU A O 1
ATOM 701 N N . SER A 1 92 ? -0.297 -1.153 18.942 1.00 95.88 92 SER A N 1
ATOM 702 C CA . SER A 1 92 ? 0.969 -0.808 19.585 1.00 95.88 92 SER A CA 1
ATOM 703 C C . SER A 1 92 ? 0.979 0.605 20.169 1.00 95.88 92 SER A C 1
ATOM 705 O O . SER A 1 92 ? 1.633 0.819 21.187 1.00 95.88 92 SER A O 1
ATOM 707 N N . VAL A 1 93 ? 0.327 1.579 19.526 1.00 95.31 93 VAL A N 1
ATOM 708 C CA . VAL A 1 93 ? 0.295 2.973 20.002 1.00 95.31 93 VAL A CA 1
ATOM 709 C C . VAL A 1 93 ? -0.652 3.133 21.191 1.00 95.31 93 VAL A C 1
ATOM 711 O O . VAL A 1 93 ? -0.344 3.905 22.095 1.00 95.31 93 VAL A O 1
ATOM 714 N N . TYR A 1 94 ? -1.768 2.402 21.196 1.00 94.75 94 TYR A N 1
ATOM 715 C CA . TYR A 1 94 ? -2.841 2.536 22.186 1.00 94.75 94 TYR A CA 1
ATOM 716 C C . TYR A 1 94 ? -3.027 1.290 23.056 1.00 94.75 94 TYR A C 1
ATOM 718 O O . TYR A 1 94 ? -4.137 1.004 23.505 1.00 94.75 94 TYR A O 1
ATOM 726 N N . SER A 1 95 ? -1.968 0.505 23.265 1.00 94.81 95 SER A N 1
ATOM 727 C CA . SER A 1 95 ? -2.064 -0.798 23.936 1.00 94.81 95 SER A CA 1
ATOM 728 C C . SER A 1 95 ? -2.703 -0.685 25.320 1.00 94.81 95 SER A C 1
ATOM 730 O O . SER A 1 95 ? -3.602 -1.451 25.651 1.00 94.81 95 SER A O 1
ATOM 732 N N . ASN A 1 96 ? -2.294 0.319 26.100 1.00 93.81 96 ASN A N 1
ATOM 733 C CA . ASN A 1 96 ? -2.780 0.529 27.463 1.00 93.81 96 ASN A CA 1
ATOM 734 C C . ASN A 1 96 ? -4.265 0.922 27.477 1.00 93.81 96 ASN A C 1
ATOM 736 O O . ASN A 1 96 ? -5.045 0.416 28.283 1.00 93.81 96 ASN A O 1
ATOM 740 N N . GLU A 1 97 ? -4.660 1.827 26.581 1.00 93.44 97 GLU A N 1
ATOM 741 C CA . GLU A 1 97 ? -6.037 2.284 26.430 1.00 93.44 97 GLU A CA 1
ATOM 742 C C . GLU A 1 97 ? -6.948 1.143 25.968 1.00 93.44 97 GLU A C 1
ATOM 744 O O . GLU A 1 97 ? -8.071 1.019 26.454 1.00 93.44 97 GLU A O 1
ATOM 749 N N . LEU A 1 98 ? -6.466 0.292 25.059 1.00 92.81 98 LEU A N 1
ATOM 750 C CA . LEU A 1 98 ? -7.203 -0.860 24.543 1.00 92.81 98 LEU A CA 1
ATOM 751 C C . LEU A 1 98 ? -7.354 -1.973 25.584 1.00 92.81 98 LEU A C 1
ATOM 753 O O . LEU A 1 98 ? -8.445 -2.533 25.707 1.00 92.81 98 LEU A O 1
ATOM 757 N N . GLU A 1 99 ? -6.311 -2.252 26.366 1.00 93.44 99 GLU A N 1
ATOM 758 C CA . GLU A 1 99 ? -6.362 -3.203 27.481 1.00 93.44 99 GLU A CA 1
ATOM 759 C C . GLU A 1 99 ? -7.375 -2.768 28.544 1.00 93.44 99 GLU A C 1
ATOM 761 O O . GLU A 1 99 ? -8.237 -3.552 28.952 1.00 93.44 99 GLU A O 1
ATOM 766 N N . GLU A 1 100 ? -7.335 -1.500 28.964 1.00 91.31 100 GLU A N 1
ATOM 767 C CA . GLU A 1 100 ? -8.294 -0.992 29.946 1.00 91.31 100 GLU A CA 1
ATOM 768 C C . GLU A 1 100 ? -9.715 -0.924 29.367 1.00 91.31 100 GLU A C 1
ATOM 770 O O . GLU A 1 100 ? -10.686 -1.255 30.058 1.00 91.31 100 GLU A O 1
ATOM 775 N N . ALA A 1 101 ? -9.861 -0.571 28.087 1.00 88.38 101 ALA A N 1
ATOM 776 C CA . ALA A 1 101 ? -11.150 -0.585 27.405 1.00 88.38 101 ALA A CA 1
ATOM 777 C C . ALA A 1 101 ? -11.750 -1.993 27.331 1.00 88.38 101 ALA A C 1
ATOM 779 O O . ALA A 1 101 ? -12.946 -2.153 27.583 1.00 88.38 101 ALA A O 1
ATOM 780 N N . GLN A 1 102 ? -10.940 -3.021 27.061 1.00 89.00 102 GLN A N 1
ATOM 781 C CA . GLN A 1 102 ? -11.383 -4.416 27.073 1.00 89.00 102 GLN A CA 1
ATOM 782 C C . GLN A 1 102 ? -11.829 -4.841 28.477 1.00 89.00 102 GLN A C 1
ATOM 784 O O . GLN A 1 102 ? -12.875 -5.470 28.643 1.00 89.00 102 GLN A O 1
ATOM 789 N N . ARG A 1 103 ? -11.067 -4.453 29.506 1.00 90.75 103 ARG A N 1
ATOM 790 C CA . ARG A 1 103 ? -11.337 -4.810 30.905 1.00 90.75 103 ARG A CA 1
ATOM 791 C C . ARG A 1 103 ? -12.603 -4.147 31.452 1.00 90.75 103 ARG A C 1
ATOM 793 O O . ARG A 1 103 ? -13.329 -4.745 32.243 1.00 90.75 103 ARG A O 1
ATOM 800 N N . THR A 1 104 ? -12.872 -2.915 31.027 1.00 90.38 104 THR A N 1
ATOM 801 C CA . THR A 1 104 ? -14.033 -2.115 31.455 1.00 90.38 104 THR A CA 1
ATOM 802 C C . THR A 1 104 ? -15.225 -2.204 30.501 1.00 90.38 104 THR A C 1
ATOM 804 O O . THR A 1 104 ? -16.313 -1.726 30.834 1.00 90.38 104 THR A O 1
ATOM 807 N N . ASN A 1 105 ? -15.034 -2.814 29.328 1.00 83.12 105 ASN A N 1
ATOM 808 C CA . ASN A 1 105 ? -15.957 -2.817 28.196 1.00 83.12 105 ASN A CA 1
ATOM 809 C C . ASN A 1 105 ? -16.386 -1.398 27.762 1.00 83.12 105 ASN A C 1
ATOM 811 O O . ASN A 1 105 ? -17.553 -1.149 27.439 1.00 83.12 105 ASN A O 1
ATOM 815 N N . ARG A 1 106 ? -15.456 -0.435 27.811 1.00 83.81 106 ARG A N 1
ATOM 816 C CA . ARG A 1 106 ? -15.689 0.975 27.458 1.00 83.81 106 ARG A CA 1
ATOM 817 C C . ARG A 1 106 ? -14.572 1.495 26.566 1.00 83.81 106 ARG A C 1
ATOM 819 O O . ARG A 1 106 ? -13.449 1.663 27.015 1.00 83.81 106 ARG A O 1
ATOM 826 N N . TYR A 1 107 ? -14.917 1.821 25.325 1.00 80.50 107 TYR A N 1
ATOM 827 C CA . TYR A 1 107 ? -13.990 2.393 24.351 1.00 80.50 107 TYR A CA 1
ATOM 828 C C . TYR A 1 107 ? -14.269 3.888 24.190 1.00 80.50 107 TYR A C 1
ATOM 830 O O . TYR A 1 107 ? -15.305 4.265 23.636 1.00 80.50 107 TYR A O 1
ATOM 838 N N . ASP A 1 108 ? -13.353 4.730 24.670 1.00 82.38 108 ASP A N 1
ATOM 839 C CA . ASP A 1 108 ? -13.389 6.172 24.419 1.00 82.38 108 ASP A CA 1
ATOM 840 C C . ASP A 1 108 ? -12.653 6.488 23.114 1.00 82.38 108 ASP A C 1
ATOM 842 O O . ASP A 1 108 ? -11.426 6.465 23.038 1.00 82.38 108 ASP A O 1
ATOM 846 N N . VAL A 1 109 ? -13.427 6.775 22.069 1.00 79.25 109 VAL A N 1
ATOM 847 C CA . VAL A 1 109 ? -12.897 7.030 20.725 1.00 79.25 109 VAL A CA 1
ATOM 848 C C . VAL A 1 109 ? -12.084 8.320 20.625 1.00 79.25 109 VAL A C 1
ATOM 850 O O . VAL A 1 109 ? -11.276 8.445 19.707 1.00 79.25 109 VAL A O 1
ATOM 853 N N . THR A 1 110 ? -12.263 9.264 21.555 1.00 83.31 110 THR A N 1
ATOM 854 C CA . THR A 1 110 ? -11.553 10.554 21.526 1.00 83.31 110 THR A CA 1
ATOM 855 C C . THR A 1 110 ? -10.054 10.394 21.787 1.00 83.31 110 THR A C 1
ATOM 857 O O . THR A 1 110 ? -9.244 11.177 21.292 1.00 83.31 110 THR A O 1
ATOM 860 N N . LEU A 1 111 ? -9.656 9.319 22.475 1.00 85.06 111 LEU A N 1
ATOM 861 C CA . LEU A 1 111 ? -8.253 8.980 22.723 1.00 85.06 111 LEU A CA 1
ATOM 862 C C . LEU A 1 111 ? -7.496 8.631 21.429 1.00 85.06 111 LEU A C 1
ATOM 864 O O . LEU A 1 111 ? -6.273 8.765 21.362 1.00 85.06 111 LEU A O 1
ATOM 868 N N . PHE A 1 112 ? -8.218 8.230 20.379 1.00 87.94 112 PHE A N 1
ATOM 869 C CA . PHE A 1 112 ? -7.640 7.720 19.136 1.00 87.94 112 PHE A CA 1
ATOM 870 C C . PHE A 1 112 ? -7.508 8.772 18.026 1.00 87.94 112 PHE A C 1
ATOM 872 O O . PHE A 1 112 ? -6.885 8.495 17.001 1.00 87.94 112 PHE A O 1
ATOM 879 N N . GLU A 1 113 ? -8.023 9.992 18.218 1.00 83.81 113 GLU A N 1
ATOM 880 C CA . GLU A 1 113 ? -8.050 11.044 17.182 1.00 83.81 113 GLU A CA 1
ATOM 881 C C . GLU A 1 113 ? -6.653 11.382 16.629 1.00 83.81 113 GLU A C 1
ATOM 883 O O . GLU A 1 113 ? -6.489 11.748 15.462 1.00 83.81 113 GLU A O 1
ATOM 888 N N . GLY A 1 114 ? -5.617 11.216 17.455 1.00 85.81 114 GLY A N 1
ATOM 889 C CA . GLY A 1 114 ? -4.228 11.483 17.094 1.00 85.81 114 GLY A CA 1
ATOM 890 C C . GLY A 1 114 ? -3.570 10.434 16.196 1.00 85.81 114 GLY A C 1
ATOM 891 O O . GLY A 1 114 ? -2.450 10.677 15.741 1.00 85.81 114 GLY A O 1
ATOM 892 N N . PHE A 1 115 ? -4.210 9.292 15.926 1.00 89.25 115 PHE A N 1
ATOM 893 C CA . PHE A 1 115 ? -3.556 8.172 15.246 1.00 89.25 115 PHE A CA 1
ATOM 894 C C . PHE A 1 115 ? -3.150 8.478 13.804 1.00 89.25 115 PHE A C 1
ATOM 896 O O . PHE A 1 115 ? -2.165 7.929 13.315 1.00 89.25 115 PHE A O 1
ATOM 903 N N . GLY A 1 116 ? -3.859 9.386 13.124 1.00 86.19 116 GLY A N 1
ATOM 904 C CA . GLY A 1 116 ? -3.606 9.709 11.716 1.00 86.19 116 GLY A CA 1
ATOM 905 C C . GLY A 1 116 ? -2.143 10.063 11.408 1.00 86.19 116 GLY A C 1
ATOM 906 O O . GLY A 1 116 ? -1.661 9.749 10.323 1.00 86.19 116 GLY A O 1
ATOM 907 N N . LYS A 1 117 ? -1.402 10.630 12.373 1.00 86.50 117 LYS A N 1
ATOM 908 C CA . LYS A 1 117 ? 0.035 10.940 12.235 1.00 86.50 117 LYS A CA 1
ATOM 909 C C . LYS A 1 117 ? 0.931 9.696 12.126 1.00 86.50 117 LYS A C 1
ATOM 911 O O . LYS A 1 117 ? 1.992 9.767 11.523 1.00 86.50 117 LYS A O 1
ATOM 916 N N . HIS A 1 118 ? 0.501 8.565 12.683 1.00 89.94 118 HIS A N 1
ATOM 917 C CA . HIS A 1 118 ? 1.245 7.305 12.662 1.00 89.94 118 HIS A CA 1
ATOM 918 C C . HIS A 1 118 ? 1.026 6.513 11.369 1.00 89.94 118 HIS A C 1
ATOM 920 O O . HIS A 1 118 ? 1.828 5.641 11.052 1.00 89.94 118 HIS A O 1
ATOM 926 N N . ILE A 1 119 ? -0.006 6.838 10.582 1.00 88.19 119 ILE A N 1
ATOM 927 C CA . ILE A 1 119 ? -0.214 6.219 9.266 1.00 88.19 119 ILE A CA 1
ATOM 928 C C . ILE A 1 119 ? 0.936 6.580 8.318 1.00 88.19 119 ILE A C 1
ATOM 930 O O . ILE A 1 119 ? 1.411 5.724 7.577 1.00 88.19 119 ILE A O 1
ATOM 934 N N . ASP A 1 120 ? 1.437 7.817 8.382 1.00 85.56 120 ASP A N 1
ATOM 935 C CA . ASP A 1 120 ? 2.601 8.237 7.594 1.00 85.56 120 ASP A CA 1
ATOM 936 C C . ASP A 1 120 ? 3.866 7.432 7.952 1.00 85.56 120 ASP A C 1
ATOM 938 O O . ASP A 1 120 ? 4.673 7.148 7.069 1.00 85.56 120 ASP A O 1
ATOM 942 N N . GLU A 1 121 ? 4.025 7.011 9.214 1.00 89.94 121 GLU A N 1
ATOM 943 C CA . GLU A 1 121 ? 5.133 6.139 9.636 1.00 89.94 121 GLU A CA 1
ATOM 944 C C . GLU A 1 121 ? 5.020 4.746 9.004 1.00 89.94 121 GLU A C 1
ATOM 946 O O . GLU A 1 121 ? 6.018 4.207 8.527 1.00 89.94 121 GLU A O 1
ATOM 951 N N . VAL A 1 122 ? 3.807 4.180 8.955 1.00 90.62 122 VAL A N 1
ATOM 952 C CA . VAL A 1 122 ? 3.550 2.873 8.324 1.00 90.62 122 VAL A CA 1
ATOM 953 C C . VAL A 1 122 ? 3.778 2.939 6.814 1.00 90.62 122 VAL A C 1
ATOM 955 O O . VAL A 1 122 ? 4.397 2.041 6.242 1.00 90.62 122 VAL A O 1
ATOM 958 N N . ILE A 1 123 ? 3.334 4.023 6.167 1.00 88.62 123 ILE A N 1
ATOM 959 C CA . ILE A 1 123 ? 3.623 4.280 4.750 1.00 88.62 123 ILE A CA 1
ATOM 960 C C . ILE A 1 123 ? 5.138 4.313 4.531 1.00 88.62 123 ILE A C 1
ATOM 962 O O . ILE A 1 123 ? 5.650 3.615 3.659 1.00 88.62 123 ILE A O 1
ATOM 966 N N . TYR A 1 124 ? 5.865 5.074 5.354 1.00 87.06 124 TYR A N 1
ATOM 967 C CA . TYR A 1 124 ? 7.312 5.214 5.220 1.00 87.06 124 TYR A CA 1
ATOM 968 C C . TYR A 1 124 ? 8.061 3.890 5.418 1.00 87.06 124 TYR A C 1
ATOM 970 O O . TYR A 1 124 ? 8.995 3.607 4.670 1.00 87.06 124 TYR A O 1
ATOM 978 N N . ALA A 1 125 ? 7.635 3.061 6.374 1.00 88.19 125 ALA A N 1
ATOM 979 C CA . ALA A 1 125 ? 8.231 1.747 6.619 1.00 88.19 125 ALA A CA 1
ATOM 980 C C . ALA A 1 125 ? 8.135 0.813 5.399 1.00 88.19 125 ALA A C 1
ATOM 982 O O . ALA A 1 125 ? 9.036 0.009 5.165 1.00 88.19 125 ALA A O 1
ATOM 983 N N . ASN A 1 126 ? 7.086 0.966 4.588 1.00 86.81 126 ASN A N 1
ATOM 984 C CA . ASN A 1 126 ? 6.848 0.157 3.396 1.00 86.81 126 ASN A CA 1
ATOM 985 C C . ASN A 1 126 ? 7.515 0.721 2.122 1.00 86.81 126 ASN A C 1
ATOM 987 O O . ASN A 1 126 ? 7.630 0.011 1.123 1.00 86.81 126 ASN A O 1
ATOM 991 N N . ASN A 1 127 ? 8.009 1.967 2.134 1.00 84.81 127 ASN A N 1
ATOM 992 C CA . ASN A 1 127 ? 8.476 2.667 0.927 1.00 84.81 127 ASN A CA 1
ATOM 993 C C . ASN A 1 127 ? 9.511 1.897 0.099 1.00 84.81 127 ASN A C 1
ATOM 995 O O . ASN A 1 127 ? 9.430 1.918 -1.126 1.00 84.81 127 ASN A O 1
ATOM 999 N N . ASN A 1 128 ? 10.472 1.227 0.739 1.00 85.75 128 ASN A N 1
ATOM 1000 C CA . ASN A 1 128 ? 11.526 0.506 0.019 1.00 85.75 128 ASN A CA 1
ATOM 1001 C C . ASN A 1 128 ? 10.954 -0.661 -0.792 1.00 85.75 128 ASN A C 1
ATOM 1003 O O . ASN A 1 128 ? 11.244 -0.784 -1.980 1.00 85.75 128 ASN A O 1
ATOM 1007 N N . GLN A 1 129 ? 10.091 -1.467 -0.169 1.00 87.00 129 GLN A N 1
ATOM 1008 C CA . GLN A 1 129 ? 9.424 -2.583 -0.834 1.00 87.00 129 GLN A CA 1
ATOM 1009 C C . GLN A 1 129 ? 8.551 -2.081 -1.986 1.00 87.00 129 GLN A C 1
ATOM 1011 O O . GLN A 1 129 ? 8.588 -2.631 -3.085 1.00 87.00 129 GLN A O 1
ATOM 1016 N N . ILE A 1 130 ? 7.800 -0.997 -1.775 1.00 88.94 130 ILE A N 1
ATOM 1017 C CA . ILE A 1 130 ? 6.928 -0.456 -2.822 1.00 88.94 130 ILE A CA 1
ATOM 1018 C C . ILE A 1 130 ? 7.739 0.156 -3.971 1.00 88.94 130 ILE A C 1
ATOM 1020 O O . ILE A 1 130 ? 7.375 -0.016 -5.136 1.00 88.94 130 ILE A O 1
ATOM 1024 N N . ALA A 1 131 ? 8.854 0.826 -3.677 1.00 88.75 131 ALA A N 1
ATOM 1025 C CA . ALA A 1 131 ? 9.762 1.351 -4.692 1.00 88.75 131 ALA A CA 1
ATOM 1026 C C . ALA A 1 131 ? 10.408 0.229 -5.520 1.00 88.75 131 ALA A C 1
ATOM 1028 O O . ALA A 1 131 ? 10.596 0.392 -6.729 1.00 88.75 131 ALA A O 1
ATOM 1029 N N . GLU A 1 132 ? 10.726 -0.907 -4.898 1.00 90.12 132 GLU A N 1
ATOM 1030 C CA . GLU A 1 132 ? 11.201 -2.098 -5.603 1.00 90.12 132 GLU A CA 1
ATOM 1031 C C . GLU A 1 132 ? 10.114 -2.649 -6.535 1.00 90.12 132 GLU A C 1
ATOM 1033 O O . GLU A 1 132 ? 10.353 -2.799 -7.733 1.00 90.12 132 GLU A O 1
ATOM 1038 N N . ILE A 1 133 ? 8.893 -2.859 -6.025 1.00 90.38 133 ILE A N 1
ATOM 1039 C CA . ILE A 1 133 ? 7.751 -3.341 -6.821 1.00 90.38 133 ILE A CA 1
ATOM 1040 C C . ILE A 1 133 ? 7.492 -2.406 -8.010 1.00 90.38 133 ILE A C 1
ATOM 1042 O O . ILE A 1 133 ? 7.297 -2.873 -9.131 1.00 90.38 133 ILE A O 1
ATOM 1046 N N . TYR A 1 134 ? 7.533 -1.088 -7.807 1.00 91.50 134 TYR A N 1
ATOM 1047 C CA . TYR A 1 134 ? 7.351 -0.110 -8.880 1.00 91.50 134 TYR A CA 1
ATOM 1048 C C . TYR A 1 134 ? 8.374 -0.289 -10.014 1.00 91.50 134 TYR A C 1
ATOM 1050 O O . TYR A 1 134 ? 8.000 -0.379 -11.188 1.00 91.50 134 TYR A O 1
ATOM 1058 N N . GLN A 1 135 ? 9.658 -0.409 -9.671 1.00 93.12 135 GLN A N 1
ATOM 1059 C CA . GLN A 1 135 ? 10.728 -0.656 -10.641 1.00 93.12 135 GLN A CA 1
ATOM 1060 C C . GLN A 1 135 ? 10.560 -2.013 -11.343 1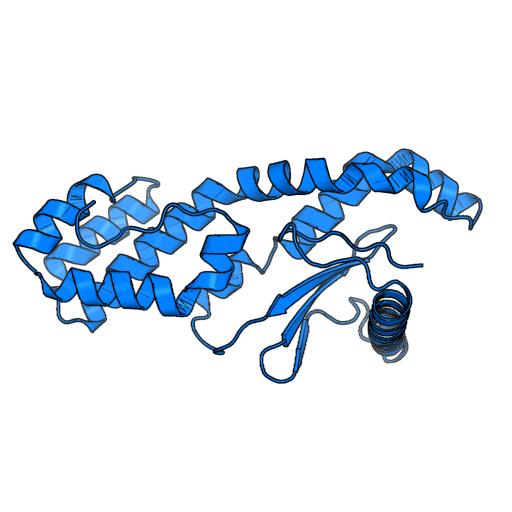.00 93.12 135 GLN A C 1
ATOM 1062 O O . GLN A 1 135 ? 10.706 -2.091 -12.565 1.00 93.12 135 GLN A O 1
ATOM 1067 N N . GLN A 1 136 ? 10.173 -3.064 -10.611 1.00 92.38 136 GLN A N 1
ATOM 1068 C CA . GLN A 1 136 ? 9.903 -4.387 -11.185 1.00 92.38 136 GLN A CA 1
ATOM 1069 C C . GLN A 1 136 ? 8.780 -4.312 -12.227 1.00 92.38 136 GLN A C 1
ATOM 1071 O O . GLN A 1 136 ? 8.928 -4.839 -13.331 1.00 92.38 136 GLN A O 1
ATOM 1076 N N . GLN A 1 137 ? 7.687 -3.607 -11.919 1.00 91.56 137 GLN A N 1
ATOM 1077 C CA . GLN A 1 137 ? 6.560 -3.457 -12.839 1.00 91.56 137 GLN A CA 1
ATOM 1078 C C . GLN A 1 137 ? 6.945 -2.690 -14.107 1.00 91.56 137 GLN A C 1
ATOM 1080 O O . GLN A 1 137 ? 6.538 -3.085 -15.198 1.00 91.56 137 GLN A O 1
ATOM 1085 N N . ILE A 1 138 ? 7.775 -1.642 -14.015 1.00 93.19 138 ILE A N 1
ATOM 1086 C CA . ILE A 1 138 ? 8.311 -0.959 -15.207 1.00 93.19 138 ILE A CA 1
ATOM 1087 C C . ILE A 1 138 ? 9.060 -1.947 -16.107 1.00 93.19 138 ILE A C 1
ATOM 1089 O O . ILE A 1 138 ? 8.810 -2.006 -17.314 1.00 93.19 138 ILE A O 1
ATOM 1093 N N . LEU A 1 139 ? 9.975 -2.727 -15.532 1.00 93.94 139 LEU A N 1
ATOM 1094 C CA . LEU A 1 139 ? 10.807 -3.672 -16.275 1.00 93.94 139 LEU A CA 1
ATOM 1095 C C . LEU A 1 139 ? 9.962 -4.778 -16.928 1.00 93.94 139 LEU A C 1
ATOM 1097 O O . LEU A 1 139 ? 10.120 -5.057 -18.117 1.00 93.94 139 LEU A O 1
ATOM 1101 N N . VAL A 1 140 ? 8.996 -5.341 -16.202 1.00 92.31 140 VAL A N 1
ATOM 1102 C CA . VAL A 1 140 ? 8.067 -6.355 -16.728 1.00 92.31 140 VAL A CA 1
ATOM 1103 C C . VAL A 1 140 ? 7.202 -5.789 -17.860 1.00 92.31 140 VAL A C 1
ATOM 1105 O O . VAL A 1 140 ? 7.116 -6.392 -18.932 1.00 92.31 140 VAL A O 1
ATOM 1108 N N . GLN A 1 141 ? 6.617 -4.598 -17.690 1.00 91.56 141 GLN A N 1
ATOM 1109 C CA . GLN A 1 141 ? 5.848 -3.941 -18.756 1.00 91.56 141 GLN A CA 1
ATOM 1110 C C . GLN A 1 141 ? 6.711 -3.588 -19.973 1.00 91.56 141 GLN A C 1
ATOM 1112 O O . GLN A 1 141 ? 6.216 -3.562 -21.104 1.00 91.56 141 GLN A O 1
ATOM 1117 N N . SER A 1 142 ? 8.008 -3.356 -19.772 1.00 94.12 142 SER A N 1
ATOM 1118 C CA . SER A 1 142 ? 8.957 -3.099 -20.858 1.00 94.12 142 SER A CA 1
ATOM 1119 C C . SER A 1 142 ? 9.189 -4.344 -21.712 1.00 94.12 142 SER A C 1
ATOM 1121 O O . SER A 1 142 ? 9.201 -4.234 -22.938 1.00 94.12 142 SER A O 1
ATOM 1123 N N . ILE A 1 143 ? 9.2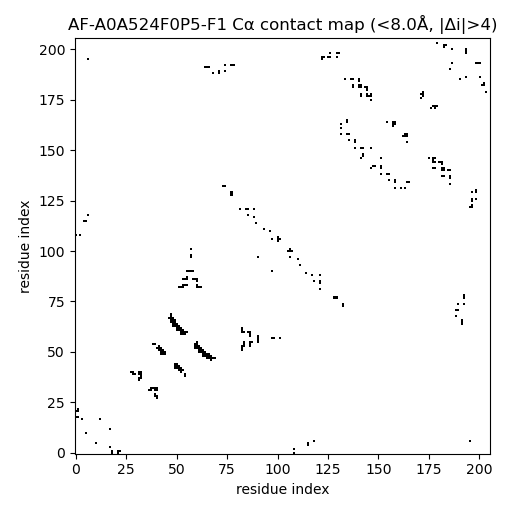59 -5.533 -21.100 1.00 93.38 143 ILE A N 1
ATOM 1124 C CA . ILE A 1 143 ? 9.305 -6.812 -21.831 1.00 93.38 143 ILE A CA 1
ATOM 1125 C C . ILE A 1 143 ? 8.044 -6.972 -22.689 1.00 93.38 143 ILE A C 1
ATOM 1127 O O . ILE A 1 143 ? 8.143 -7.233 -23.887 1.00 93.38 143 ILE A O 1
ATOM 1131 N N . TYR A 1 144 ? 6.858 -6.735 -22.116 1.00 90.69 144 TYR A N 1
ATOM 1132 C CA . TYR A 1 144 ? 5.594 -6.785 -22.867 1.00 90.69 144 TYR A CA 1
ATOM 1133 C C . TYR A 1 144 ? 5.488 -5.716 -23.964 1.00 90.69 144 TYR A C 1
ATOM 1135 O O . TYR A 1 144 ? 4.729 -5.877 -24.918 1.00 90.69 144 TYR A O 1
ATOM 1143 N N . SER A 1 145 ? 6.265 -4.638 -23.851 1.00 91.94 145 SER A N 1
ATOM 1144 C CA . SER A 1 145 ? 6.368 -3.572 -24.852 1.00 91.94 145 SER A CA 1
ATOM 1145 C C . SER A 1 145 ? 7.476 -3.819 -25.887 1.00 91.94 145 SER A C 1
ATOM 1147 O O . SER A 1 145 ? 7.796 -2.915 -26.659 1.00 91.94 145 SER A O 1
ATOM 1149 N N . ASN A 1 146 ? 8.021 -5.041 -25.943 1.00 92.50 146 ASN A N 1
ATOM 1150 C CA . ASN A 1 146 ? 9.072 -5.493 -26.860 1.00 92.50 146 ASN A CA 1
ATOM 1151 C C . ASN A 1 146 ? 10.453 -4.848 -26.642 1.00 92.50 146 ASN A C 1
ATOM 1153 O O . ASN A 1 146 ? 11.229 -4.719 -27.590 1.00 92.50 146 ASN A O 1
ATOM 1157 N N . VAL A 1 147 ? 10.794 -4.460 -25.408 1.00 93.69 147 VAL A N 1
ATOM 1158 C CA . VAL A 1 147 ? 12.201 -4.208 -25.052 1.00 93.69 147 VAL A CA 1
ATOM 1159 C C . VAL A 1 147 ? 12.921 -5.562 -24.928 1.00 93.69 147 VAL A C 1
ATOM 1161 O O . VAL A 1 147 ? 12.373 -6.462 -24.285 1.00 93.69 147 VAL A O 1
ATOM 1164 N N . PRO A 1 148 ? 14.120 -5.744 -25.521 1.00 95.50 148 PRO A N 1
ATOM 1165 C CA . PRO A 1 148 ? 14.805 -7.035 -25.502 1.00 95.50 148 PRO A CA 1
ATOM 1166 C C . PRO A 1 148 ? 15.065 -7.548 -24.081 1.00 95.50 148 PRO A C 1
ATOM 1168 O O . PRO A 1 148 ? 15.546 -6.808 -23.217 1.00 95.50 148 PRO A O 1
ATOM 1171 N N . GLN A 1 149 ? 14.756 -8.823 -23.834 1.00 94.31 149 GLN A N 1
ATOM 1172 C CA . GLN A 1 149 ? 14.844 -9.415 -22.496 1.00 94.31 149 GLN A CA 1
ATOM 1173 C C . GLN A 1 149 ? 16.277 -9.419 -21.964 1.00 94.31 149 GLN A C 1
ATOM 1175 O O . GLN A 1 149 ? 16.479 -9.204 -20.773 1.00 94.31 149 GLN A O 1
ATOM 1180 N N . GLU A 1 150 ? 17.276 -9.587 -22.830 1.00 95.50 150 GLU A N 1
ATOM 1181 C CA . GLU A 1 150 ? 18.692 -9.539 -22.464 1.00 95.50 150 GLU A CA 1
ATOM 1182 C C . GLU A 1 150 ? 19.118 -8.193 -21.858 1.00 95.50 150 GLU A C 1
ATOM 1184 O O . GLU A 1 150 ? 20.080 -8.148 -21.098 1.00 95.50 150 GLU A O 1
ATOM 1189 N N . MET A 1 151 ? 18.383 -7.111 -22.143 1.00 93.75 151 MET A N 1
ATOM 1190 C CA . MET A 1 151 ? 18.605 -5.803 -21.522 1.00 93.75 151 MET A CA 1
ATOM 1191 C C . MET A 1 151 ? 17.884 -5.672 -20.176 1.00 93.75 151 MET A C 1
ATOM 1193 O O . MET A 1 151 ? 18.361 -4.963 -19.297 1.00 93.75 151 MET A O 1
ATOM 1197 N N . ILE A 1 152 ? 16.735 -6.334 -20.009 1.00 94.94 152 ILE A N 1
ATOM 1198 C CA . ILE A 1 152 ? 15.858 -6.176 -18.841 1.00 94.94 152 ILE A CA 1
ATOM 1199 C C . ILE A 1 152 ? 16.185 -7.167 -17.718 1.00 94.94 152 ILE A C 1
ATOM 1201 O O . ILE A 1 152 ? 16.194 -6.793 -16.546 1.00 94.94 152 ILE A O 1
ATOM 1205 N N . LEU A 1 153 ? 16.452 -8.432 -18.049 1.00 94.12 153 LEU A N 1
ATOM 1206 C CA . LEU A 1 153 ? 16.697 -9.490 -17.064 1.00 94.12 153 LEU A CA 1
ATOM 1207 C C . LEU A 1 153 ? 17.874 -9.184 -16.117 1.00 94.12 153 LEU A C 1
ATOM 1209 O O . LEU A 1 153 ? 17.722 -9.440 -14.921 1.00 94.12 153 LEU A O 1
ATOM 1213 N N . PRO A 1 154 ? 19.003 -8.595 -16.570 1.00 95.06 154 PRO A N 1
ATOM 1214 C CA . PRO A 1 154 ? 20.072 -8.182 -15.659 1.00 95.06 154 PRO A CA 1
ATOM 1215 C C . PRO A 1 154 ? 19.625 -7.121 -14.644 1.00 95.06 154 PRO A C 1
ATOM 1217 O O . PRO A 1 154 ? 20.007 -7.191 -13.478 1.00 95.06 154 PRO A O 1
ATOM 1220 N N . LEU A 1 155 ? 18.778 -6.173 -15.057 1.00 95.19 155 LEU A N 1
ATOM 1221 C CA . LEU A 1 155 ? 18.240 -5.128 -14.176 1.00 95.19 155 LEU A CA 1
ATOM 1222 C C . LEU A 1 155 ? 17.278 -5.719 -13.146 1.00 95.19 155 LEU A C 1
ATOM 1224 O O . LEU A 1 155 ? 17.351 -5.379 -11.971 1.00 95.19 155 LEU A O 1
ATOM 1228 N N . LEU A 1 156 ? 16.426 -6.662 -13.564 1.00 92.56 156 LEU A N 1
ATOM 1229 C CA . LEU A 1 156 ? 15.550 -7.397 -12.648 1.00 92.56 156 LEU A CA 1
ATOM 1230 C C . LEU A 1 156 ? 16.349 -8.192 -11.607 1.00 92.56 156 LEU A C 1
ATOM 1232 O O . LEU A 1 156 ? 15.948 -8.251 -10.448 1.00 92.56 156 LEU A O 1
ATOM 1236 N N . ALA A 1 157 ? 17.467 -8.808 -12.000 1.00 92.69 157 ALA A N 1
ATOM 1237 C CA . ALA A 1 157 ? 18.324 -9.543 -11.073 1.00 92.69 157 ALA A CA 1
ATOM 1238 C C . ALA A 1 157 ? 18.970 -8.617 -10.029 1.00 92.69 157 ALA A C 1
ATOM 1240 O O . ALA A 1 157 ? 18.968 -8.952 -8.847 1.00 92.69 157 ALA A O 1
ATOM 1241 N N . ARG A 1 158 ? 19.452 -7.443 -10.452 1.00 94.12 158 ARG A N 1
ATOM 1242 C CA . ARG A 1 158 ? 20.032 -6.421 -9.562 1.00 94.12 158 ARG A CA 1
ATOM 1243 C C . ARG A 1 158 ? 19.002 -5.813 -8.614 1.00 94.12 158 ARG A C 1
ATOM 1245 O O . ARG A 1 158 ? 19.271 -5.617 -7.431 1.00 94.12 158 ARG A O 1
ATOM 1252 N N . LEU A 1 159 ? 17.789 -5.591 -9.108 1.00 92.19 159 LEU A N 1
ATOM 1253 C CA . LEU A 1 159 ? 16.682 -5.111 -8.292 1.00 92.19 159 LEU A CA 1
ATOM 1254 C C . LEU A 1 159 ? 16.326 -6.107 -7.179 1.00 92.19 159 LEU A C 1
ATOM 1256 O O . LEU A 1 159 ? 16.163 -5.707 -6.033 1.00 92.19 159 LEU A O 1
ATOM 1260 N N . LYS A 1 160 ? 16.330 -7.416 -7.478 1.00 87.12 160 LYS A N 1
ATOM 1261 C CA . LYS A 1 160 ? 16.141 -8.477 -6.469 1.00 87.12 160 LYS A CA 1
ATOM 1262 C C . LYS A 1 160 ? 17.259 -8.552 -5.424 1.00 87.12 160 LYS A C 1
ATOM 1264 O O . LYS A 1 160 ? 17.039 -9.112 -4.355 1.00 87.12 160 LYS A O 1
ATOM 1269 N N . SER A 1 161 ? 18.451 -8.027 -5.715 1.00 88.75 161 SER A N 1
ATOM 1270 C CA . SER A 1 161 ? 19.520 -7.854 -4.721 1.00 88.75 161 SER A CA 1
ATOM 1271 C C . SER A 1 161 ? 19.433 -6.528 -3.954 1.00 88.75 161 SER A C 1
ATOM 1273 O O . SER A 1 161 ? 20.332 -6.226 -3.173 1.00 88.75 161 SER A O 1
ATOM 1275 N N . GLY A 1 162 ? 18.360 -5.753 -4.143 1.00 86.00 162 GLY A N 1
ATOM 1276 C CA . GLY A 1 162 ? 18.100 -4.496 -3.441 1.00 86.00 162 GLY A CA 1
ATOM 1277 C C . GLY A 1 162 ? 18.693 -3.254 -4.109 1.00 86.00 162 GLY A C 1
ATOM 1278 O O . GLY A 1 162 ? 18.707 -2.188 -3.496 1.00 86.00 162 GLY A O 1
ATOM 1279 N N . GLU A 1 163 ? 19.199 -3.359 -5.341 1.00 91.94 163 GLU A N 1
ATOM 1280 C CA . GLU A 1 163 ? 19.718 -2.199 -6.070 1.00 91.94 163 GLU A CA 1
ATOM 1281 C C . GLU A 1 163 ? 18.591 -1.360 -6.683 1.00 91.94 163 GLU A C 1
ATOM 1283 O O . GLU A 1 163 ? 17.608 -1.886 -7.199 1.00 91.94 163 GLU A O 1
ATOM 1288 N N . ASN A 1 164 ? 18.765 -0.039 -6.685 1.00 89.69 164 ASN A N 1
ATOM 1289 C CA . ASN A 1 164 ? 17.891 0.880 -7.405 1.00 89.69 164 ASN A CA 1
ATOM 1290 C C . ASN A 1 164 ? 18.387 1.032 -8.852 1.00 89.69 164 ASN A C 1
ATOM 1292 O O . ASN A 1 164 ? 19.556 1.338 -9.069 1.00 89.69 164 ASN A O 1
ATOM 1296 N N . ILE A 1 165 ? 17.497 0.828 -9.823 1.00 91.62 165 ILE A N 1
ATOM 1297 C CA . ILE A 1 165 ? 17.796 0.877 -11.260 1.00 91.62 165 ILE A CA 1
ATOM 1298 C C . ILE A 1 165 ? 17.226 2.123 -11.952 1.00 91.62 165 ILE A C 1
ATOM 1300 O O . ILE A 1 165 ? 17.354 2.255 -13.168 1.00 91.62 165 ILE A O 1
ATOM 1304 N N . LEU A 1 166 ? 16.579 3.036 -11.212 1.00 88.56 166 LEU A N 1
ATOM 1305 C CA . LEU A 1 166 ? 15.902 4.208 -11.782 1.00 88.56 166 LEU A CA 1
ATOM 1306 C C . LEU A 1 166 ? 16.851 5.112 -12.577 1.00 88.56 166 LEU A C 1
ATOM 1308 O O . LEU A 1 166 ? 16.448 5.612 -13.624 1.00 88.56 166 LEU A O 1
ATOM 1312 N N . ASP A 1 167 ? 18.097 5.266 -12.128 1.00 87.75 167 ASP A N 1
ATOM 1313 C CA . ASP A 1 167 ? 19.097 6.127 -12.778 1.00 87.75 167 ASP A CA 1
ATOM 1314 C C . ASP A 1 167 ? 19.554 5.592 -14.148 1.00 87.75 167 ASP A C 1
ATOM 1316 O O . ASP A 1 167 ? 20.079 6.341 -14.967 1.00 87.75 167 ASP A O 1
ATOM 1320 N N . GLU A 1 168 ? 19.323 4.309 -14.433 1.00 89.25 168 GLU A N 1
ATOM 1321 C CA . GLU A 1 168 ? 19.703 3.658 -15.696 1.00 89.25 168 GLU A CA 1
ATOM 1322 C C . GLU A 1 168 ? 18.572 3.683 -16.731 1.00 89.25 168 GLU A C 1
ATOM 1324 O O . GLU A 1 168 ? 18.791 3.502 -17.934 1.00 89.25 168 GLU A O 1
ATOM 1329 N N . LEU A 1 169 ? 17.339 3.913 -16.273 1.00 89.75 169 LEU A N 1
ATOM 1330 C CA . LEU A 1 169 ? 16.167 3.954 -17.137 1.00 89.75 169 LEU A CA 1
ATOM 1331 C C . LEU A 1 169 ? 16.233 5.056 -18.208 1.00 89.75 169 LEU A C 1
ATOM 1333 O O . LEU A 1 169 ? 15.826 4.760 -19.332 1.00 89.75 169 LEU A O 1
ATOM 1337 N N . PRO A 1 170 ? 16.748 6.279 -17.953 1.00 90.12 170 PRO A N 1
ATOM 1338 C CA . PRO A 1 170 ? 16.876 7.310 -18.984 1.00 90.12 170 PRO A CA 1
ATOM 1339 C C . PRO A 1 170 ? 17.669 6.855 -20.216 1.00 90.12 170 PRO A C 1
ATOM 1341 O O . PRO A 1 170 ? 17.206 7.028 -21.346 1.00 90.12 170 PRO A O 1
ATOM 1344 N N . ASP A 1 171 ? 18.811 6.197 -20.020 1.00 90.00 171 ASP A N 1
ATOM 1345 C CA . ASP A 1 171 ? 19.649 5.708 -21.121 1.00 90.00 171 ASP A CA 1
ATOM 1346 C C . ASP A 1 171 ? 18.958 4.583 -21.903 1.00 90.00 171 ASP A C 1
ATOM 1348 O O . ASP A 1 171 ? 18.985 4.540 -23.140 1.00 90.00 171 ASP A O 1
ATOM 1352 N N . LEU A 1 172 ? 18.268 3.688 -21.193 1.00 90.81 172 LEU A N 1
ATOM 1353 C CA . LEU A 1 172 ? 17.458 2.639 -21.811 1.00 90.81 172 LEU A CA 1
ATOM 1354 C C . LEU A 1 172 ? 16.279 3.206 -22.594 1.00 90.81 172 LEU A C 1
ATOM 1356 O O . LEU A 1 172 ? 15.982 2.697 -23.671 1.00 90.81 172 LEU A O 1
ATOM 1360 N N . ILE A 1 173 ? 15.641 4.267 -22.104 1.00 92.69 173 ILE A N 1
ATOM 1361 C CA . ILE A 1 173 ? 14.555 4.966 -22.796 1.00 92.69 173 ILE A CA 1
ATOM 1362 C C . ILE A 1 173 ? 15.059 5.593 -24.098 1.00 92.69 173 ILE A C 1
ATOM 1364 O O . ILE A 1 173 ? 14.371 5.499 -25.117 1.00 92.69 173 ILE A O 1
ATOM 1368 N N . LEU A 1 174 ? 16.253 6.196 -24.101 1.00 91.00 174 LEU A N 1
ATOM 1369 C CA . LEU A 1 174 ? 16.856 6.744 -25.322 1.00 91.00 174 LEU A CA 1
ATOM 1370 C C . LEU A 1 174 ? 17.077 5.654 -26.377 1.00 91.00 174 LEU A C 1
ATOM 1372 O O . LEU A 1 174 ? 16.812 5.870 -27.561 1.00 91.00 174 LEU A O 1
ATOM 1376 N N . LYS A 1 175 ? 17.521 4.468 -25.947 1.00 92.88 175 LYS A N 1
ATOM 1377 C CA . LYS A 1 175 ? 17.753 3.317 -26.830 1.00 92.88 175 LYS A CA 1
ATOM 1378 C C . LYS A 1 175 ? 16.458 2.605 -27.242 1.00 92.88 175 LYS A C 1
ATOM 1380 O O . LYS A 1 175 ? 16.352 2.126 -28.370 1.00 92.88 175 LYS A O 1
ATOM 1385 N N . TYR A 1 176 ? 15.471 2.559 -26.351 1.00 93.50 176 TYR A N 1
ATOM 1386 C CA . TYR A 1 176 ? 14.191 1.877 -26.521 1.00 93.50 176 TYR A CA 1
ATOM 1387 C C . TYR A 1 176 ? 13.022 2.792 -26.112 1.00 93.50 176 TYR A C 1
ATOM 1389 O O . TYR A 1 176 ? 12.423 2.604 -25.050 1.00 93.50 176 TYR A O 1
ATOM 1397 N N . PRO A 1 177 ? 12.602 3.741 -26.973 1.00 92.06 177 PRO A N 1
ATOM 1398 C CA . PRO A 1 177 ? 11.557 4.717 -26.635 1.00 92.06 177 PRO A CA 1
ATOM 1399 C C . PRO A 1 177 ? 10.198 4.106 -26.261 1.00 92.06 177 PRO A C 1
ATOM 1401 O O . PRO A 1 177 ? 9.380 4.750 -25.606 1.00 92.06 177 PRO A O 1
ATOM 1404 N N . VAL A 1 178 ? 9.945 2.852 -26.653 1.00 91.19 178 VAL A N 1
ATOM 1405 C CA . VAL A 1 178 ? 8.760 2.079 -26.242 1.00 91.19 178 VAL A CA 1
ATOM 1406 C C . VAL A 1 178 ? 8.675 1.880 -24.724 1.00 91.19 178 VAL A C 1
ATOM 1408 O O . VAL A 1 178 ? 7.574 1.725 -24.201 1.00 91.19 178 VAL A O 1
ATOM 1411 N N . MET A 1 179 ? 9.799 1.974 -24.007 1.00 93.06 179 MET A N 1
ATOM 1412 C CA . MET A 1 179 ? 9.860 1.909 -22.547 1.00 93.06 179 MET A CA 1
ATOM 1413 C C . MET A 1 179 ? 9.075 3.043 -21.871 1.00 93.06 179 MET A C 1
ATOM 1415 O O . MET A 1 179 ? 8.485 2.833 -20.816 1.00 93.06 179 MET A O 1
ATOM 1419 N N . LEU A 1 180 ? 8.956 4.218 -22.507 1.00 91.81 180 LEU A N 1
ATOM 1420 C CA . LEU A 1 180 ? 8.099 5.295 -21.991 1.00 91.81 180 LEU A CA 1
ATOM 1421 C C . LEU A 1 180 ? 6.633 4.866 -21.909 1.00 91.81 180 LEU A C 1
ATOM 1423 O O . LEU A 1 180 ? 5.964 5.167 -20.926 1.00 91.81 180 LEU A O 1
ATOM 1427 N N . LYS A 1 181 ? 6.144 4.113 -22.902 1.00 90.31 181 LYS A N 1
ATOM 1428 C CA . LYS A 1 181 ? 4.770 3.591 -22.886 1.00 90.31 181 LYS A CA 1
ATOM 1429 C C . LYS A 1 181 ? 4.579 2.554 -21.781 1.00 90.31 181 LYS A C 1
ATOM 1431 O O . LYS A 1 181 ? 3.509 2.508 -21.183 1.00 90.31 181 LYS A O 1
ATOM 1436 N N . ALA A 1 182 ? 5.605 1.748 -21.501 1.00 91.38 182 ALA A N 1
ATOM 1437 C CA . ALA A 1 182 ? 5.589 0.807 -20.387 1.00 91.38 182 ALA A CA 1
ATOM 1438 C C . ALA A 1 182 ? 5.479 1.542 -19.042 1.00 91.38 182 ALA A C 1
ATOM 1440 O O . ALA A 1 182 ? 4.612 1.208 -18.243 1.00 91.38 182 ALA A O 1
ATOM 1441 N N . ILE A 1 183 ? 6.279 2.594 -18.832 1.00 92.25 183 ILE A N 1
ATOM 1442 C CA . ILE A 1 183 ? 6.224 3.439 -17.626 1.00 92.25 183 ILE A CA 1
ATOM 1443 C C . ILE A 1 183 ? 4.855 4.113 -17.484 1.00 92.25 183 ILE A C 1
ATOM 1445 O O . ILE A 1 183 ? 4.243 4.052 -16.420 1.00 92.25 183 ILE A O 1
ATOM 1449 N N . GLU A 1 184 ? 4.342 4.732 -18.550 1.00 91.31 184 GLU A N 1
ATOM 1450 C CA . GLU A 1 184 ? 3.021 5.376 -18.548 1.00 91.31 184 GLU A CA 1
ATOM 1451 C C . GLU A 1 184 ? 1.910 4.382 -18.195 1.00 91.31 184 GLU A C 1
ATOM 1453 O O . GLU A 1 184 ? 1.017 4.700 -17.404 1.00 91.31 184 GLU A O 1
ATOM 1458 N N . ARG A 1 185 ? 1.992 3.162 -18.733 1.00 89.06 185 ARG A N 1
ATOM 1459 C CA . ARG A 1 185 ? 1.056 2.085 -18.420 1.00 89.06 185 ARG A CA 1
ATOM 1460 C C . ARG A 1 185 ? 1.162 1.647 -16.961 1.00 89.06 185 ARG A C 1
ATOM 1462 O O . ARG A 1 185 ? 0.133 1.610 -16.296 1.00 89.06 185 ARG A O 1
ATOM 1469 N N . THR A 1 186 ? 2.366 1.409 -16.438 1.00 90.00 186 THR A N 1
ATOM 1470 C CA . THR A 1 186 ? 2.584 1.079 -15.018 1.00 90.00 186 THR A CA 1
ATOM 1471 C C . THR A 1 186 ? 2.042 2.173 -14.094 1.00 90.00 186 THR A C 1
ATOM 1473 O O . THR A 1 186 ? 1.375 1.889 -13.100 1.00 90.00 186 THR A O 1
ATOM 1476 N N . ASN A 1 187 ? 2.273 3.442 -14.425 1.00 90.25 187 ASN A N 1
ATOM 1477 C CA . ASN A 1 187 ? 1.757 4.567 -13.647 1.00 90.25 187 ASN A CA 1
ATOM 1478 C C . ASN A 1 187 ? 0.228 4.623 -13.650 1.00 90.25 187 ASN A C 1
ATOM 1480 O O . ASN A 1 187 ? -0.373 4.962 -12.635 1.00 90.25 187 ASN A O 1
ATOM 1484 N N . MET A 1 188 ? -0.402 4.319 -14.786 1.00 87.56 188 MET A N 1
ATOM 1485 C CA . MET A 1 188 ? -1.856 4.336 -14.923 1.00 87.56 188 MET A CA 1
ATOM 1486 C C . MET A 1 188 ? -2.507 3.140 -14.224 1.00 87.56 188 MET A C 1
ATOM 1488 O O . MET A 1 188 ? -3.453 3.332 -13.460 1.00 87.56 188 MET A O 1
ATOM 1492 N N . ASP A 1 189 ? -2.014 1.931 -14.486 1.00 84.88 189 ASP A N 1
ATOM 1493 C CA . ASP A 1 189 ? -2.633 0.685 -14.027 1.00 84.88 189 ASP A CA 1
ATOM 1494 C C . ASP A 1 189 ? -2.513 0.525 -12.497 1.00 84.88 189 ASP A C 1
ATOM 1496 O O . ASP A 1 189 ? -3.414 -0.013 -11.864 1.00 84.88 189 ASP A O 1
ATOM 1500 N N . HIS A 1 190 ? -1.472 1.094 -11.878 1.00 84.94 190 HIS A N 1
ATOM 1501 C CA . HIS A 1 190 ? -1.204 0.967 -10.437 1.00 84.94 190 HIS A CA 1
ATOM 1502 C C . HIS A 1 190 ? -1.296 2.289 -9.657 1.00 84.94 190 HIS A C 1
ATOM 1504 O O . HIS A 1 190 ? -0.886 2.366 -8.496 1.00 84.94 190 HIS A O 1
ATOM 1510 N N . LYS A 1 191 ? -1.849 3.340 -10.276 1.00 84.50 191 LYS A N 1
ATOM 1511 C CA . LYS A 1 191 ? -1.880 4.715 -9.747 1.00 84.50 191 LYS A CA 1
ATOM 1512 C C . LYS A 1 191 ? -2.291 4.809 -8.276 1.00 84.50 191 LYS A C 1
ATOM 1514 O O . LYS A 1 191 ? -1.681 5.548 -7.512 1.00 84.50 191 LYS A O 1
ATOM 1519 N N . VAL A 1 192 ? -3.336 4.078 -7.891 1.00 82.44 192 VAL A N 1
ATOM 1520 C CA . VAL A 1 192 ? -3.912 4.122 -6.537 1.00 82.44 192 VAL A CA 1
ATOM 1521 C C . VAL A 1 192 ? -2.886 3.695 -5.489 1.00 82.44 192 VAL A C 1
ATOM 1523 O O . VAL A 1 192 ? -2.749 4.356 -4.464 1.00 82.44 192 VAL A O 1
ATOM 1526 N N . ILE A 1 193 ? -2.126 2.637 -5.774 1.00 85.31 193 ILE A N 1
ATOM 1527 C CA . ILE A 1 193 ? -1.092 2.110 -4.878 1.00 85.31 193 ILE A CA 1
ATOM 1528 C C . ILE A 1 193 ? 0.049 3.123 -4.771 1.00 85.31 193 ILE A C 1
ATOM 1530 O O . ILE A 1 193 ? 0.432 3.507 -3.668 1.00 85.31 193 ILE A O 1
ATOM 1534 N N . TRP A 1 194 ? 0.527 3.646 -5.904 1.00 87.25 194 TRP A N 1
ATOM 1535 C CA . TRP A 1 194 ? 1.585 4.663 -5.920 1.00 87.25 194 TRP A CA 1
ATOM 1536 C C . TRP A 1 194 ? 1.205 5.930 -5.153 1.00 87.25 194 TRP A C 1
ATOM 1538 O O . TRP A 1 194 ? 2.050 6.513 -4.479 1.00 87.25 194 TRP A O 1
ATOM 1548 N N . GLU A 1 195 ? -0.061 6.343 -5.215 1.00 85.12 195 GLU A N 1
ATOM 1549 C CA . GLU A 1 195 ? -0.566 7.492 -4.462 1.00 85.12 195 GLU A CA 1
ATOM 1550 C C . GLU A 1 195 ? -0.627 7.235 -2.951 1.00 85.12 195 GLU A C 1
ATOM 1552 O O . GLU A 1 195 ? -0.271 8.130 -2.185 1.00 85.12 195 GLU A O 1
ATOM 1557 N N . ILE A 1 196 ? -1.049 6.041 -2.514 1.00 83.38 196 ILE A N 1
ATOM 1558 C CA . ILE A 1 196 ? -1.079 5.663 -1.088 1.00 83.38 196 ILE A CA 1
ATOM 1559 C C . ILE A 1 196 ? 0.329 5.722 -0.498 1.00 83.38 196 ILE A C 1
ATOM 1561 O O . ILE A 1 196 ? 0.542 6.349 0.538 1.00 83.38 196 ILE A O 1
ATOM 1565 N N . PHE A 1 197 ? 1.292 5.124 -1.198 1.00 86.00 197 PHE A N 1
ATOM 1566 C CA . PHE A 1 197 ? 2.674 5.016 -0.736 1.00 86.00 197 PHE A CA 1
ATOM 1567 C C . PHE A 1 197 ? 3.569 6.185 -1.163 1.00 86.00 197 PHE A C 1
ATOM 1569 O O . PHE A 1 197 ? 4.775 6.155 -0.947 1.00 86.00 197 PHE A O 1
ATOM 1576 N N . LYS A 1 198 ? 2.996 7.236 -1.765 1.00 85.94 198 LYS A N 1
ATOM 1577 C CA . LYS A 1 198 ? 3.716 8.446 -2.202 1.00 85.94 198 LYS A CA 1
ATOM 1578 C C . LYS A 1 198 ? 4.949 8.135 -3.073 1.00 85.94 198 LYS A C 1
ATOM 1580 O O . LYS A 1 198 ? 5.965 8.826 -2.986 1.00 85.94 198 LYS A O 1
ATOM 1585 N N . VAL A 1 199 ? 4.856 7.119 -3.932 1.00 86.06 199 VAL A N 1
ATOM 1586 C CA . VAL A 1 199 ? 5.953 6.710 -4.821 1.00 86.06 199 VAL A CA 1
ATOM 1587 C C . VAL A 1 199 ? 6.212 7.809 -5.860 1.00 86.06 199 VAL A C 1
ATOM 1589 O O . VAL A 1 199 ? 5.271 8.251 -6.532 1.00 86.06 199 VAL A O 1
ATOM 1592 N N . PRO A 1 200 ? 7.468 8.257 -6.043 1.00 85.00 200 PRO A N 1
ATOM 1593 C CA . PRO A 1 200 ? 7.808 9.233 -7.069 1.00 85.00 200 PRO A CA 1
ATOM 1594 C C . PRO A 1 200 ? 7.742 8.587 -8.462 1.00 85.00 200 PRO A C 1
ATOM 1596 O O . PRO A 1 200 ? 8.708 8.010 -8.953 1.00 85.00 200 PRO A O 1
ATOM 1599 N N . MET A 1 201 ? 6.578 8.681 -9.108 1.00 87.06 201 MET A N 1
ATOM 1600 C CA . MET A 1 201 ? 6.372 8.158 -10.462 1.00 87.06 201 MET A CA 1
ATOM 1601 C C . MET A 1 201 ? 7.217 8.916 -11.495 1.00 87.06 201 MET A C 1
ATOM 1603 O O . MET A 1 201 ? 7.167 10.148 -11.571 1.00 87.06 201 MET A O 1
ATOM 1607 N N . LEU A 1 202 ? 7.916 8.163 -12.344 1.00 84.69 202 LEU A N 1
ATOM 1608 C CA . LEU A 1 202 ? 8.665 8.683 -13.490 1.00 84.69 202 LEU A CA 1
ATOM 1609 C C . LEU A 1 202 ? 7.703 9.281 -14.514 1.00 84.69 202 LEU A C 1
ATOM 1611 O O . LEU A 1 202 ? 6.637 8.721 -14.782 1.00 84.69 202 LEU A O 1
ATOM 1615 N N . LYS A 1 203 ? 8.078 10.414 -15.110 1.00 77.75 203 LYS A N 1
ATOM 1616 C CA . LYS A 1 203 ? 7.259 11.115 -16.107 1.00 77.75 203 LYS A CA 1
ATOM 1617 C C . LYS A 1 203 ? 8.082 11.389 -17.353 1.00 77.75 203 LYS A C 1
ATOM 1619 O O . LYS A 1 203 ? 9.303 11.437 -17.323 1.00 77.75 203 LYS A O 1
ATOM 1624 N N . LYS A 1 204 ? 7.403 11.611 -18.475 1.00 61.88 204 LYS A N 1
ATOM 1625 C CA . LYS A 1 204 ? 8.069 12.035 -19.706 1.00 61.88 204 LYS A CA 1
ATOM 1626 C C . LYS A 1 204 ? 8.806 13.364 -19.462 1.00 61.88 204 LYS A C 1
ATOM 1628 O O . LYS A 1 204 ? 8.152 14.382 -19.250 1.00 61.88 204 LYS A O 1
ATOM 1633 N N . GLY A 1 205 ? 10.140 13.338 -19.508 1.00 55.00 205 GLY A N 1
ATOM 1634 C CA . GLY A 1 205 ? 11.003 14.515 -19.341 1.00 55.00 205 GLY A CA 1
ATOM 1635 C C . GLY A 1 205 ? 11.594 14.730 -17.941 1.00 55.00 205 GLY A C 1
ATOM 1636 O O . GLY A 1 205 ? 12.072 15.833 -17.688 1.00 55.00 205 GLY A O 1
ATOM 1637 N N . SER A 1 206 ? 11.530 13.731 -17.050 1.00 47.06 206 SER A N 1
ATOM 1638 C CA . SER A 1 206 ? 12.364 13.666 -15.836 1.00 47.06 206 SER A CA 1
ATOM 1639 C C . SER A 1 206 ? 13.753 13.126 -16.140 1.00 47.06 206 SER A C 1
ATOM 1641 O O . SER A 1 206 ? 13.799 12.140 -16.911 1.00 47.06 206 SER A O 1
#

Nearest PDB structures (foldseek):
  5ldd-assembly2_E  TM=6.851E-01  e=4.064E-01  Thermochaetoides thermophila DSM 1495
  7q3e-assembly1_C  TM=6.389E-01  e=2.970E+00  Mus musculus
  1iou-assembly1_A  TM=4.292E-01  e=7.746E-01  Saccharomyces cerevisiae
  3bw6-assembly1_A  TM=3.820E-01  e=3.307E+00  Saccharomyces cerevisiae

Secondary structure (DSSP, 8-state):
------SSTT----HHHHHHHHHHHHHHHHHHHHTT-TT--SEEEETTEEEEEEE-SS-EEEEEEE-SS---HHHHTTTTTHHHHHHHHHHHHSHHHHHHHHHHT---GGGGGGGHHHHHHHHHHHHHHHHHHHHHHHHHHHHHTT--HHHHHHHHHHHHTT---GGGHHHHHHH-THHHHHHHHHHHHTHHHHHHTT-----TT-

Radius of gyration: 20.29 Å; Cα contacts (8 Å, |Δi|>4): 196; chains: 1; bounding box: 44×36×58 Å

Solvent-accessible surface area (backbone atoms only — not comparable to full-atom values): 12160 Å² total; per-residue (Å²): 135,82,84,89,81,71,96,59,96,76,72,76,84,52,64,70,59,54,50,50,53,39,52,51,57,51,50,54,30,52,51,32,34,75,77,68,34,82,78,35,53,58,69,49,77,58,92,39,39,34,38,36,42,20,78,54,97,86,53,68,29,71,41,76,44,78,45,90,61,92,77,61,70,78,65,53,48,66,57,62,51,47,32,40,53,53,31,53,49,50,46,68,74,41,43,69,61,49,53,51,17,64,76,67,76,50,83,70,68,78,79,53,70,71,51,66,68,54,50,56,54,54,36,59,74,43,36,65,63,52,54,49,52,53,53,51,45,31,51,54,36,19,45,78,53,71,44,62,56,87,71,42,52,62,53,55,55,43,40,76,73,72,47,85,61,73,87,55,44,64,62,50,31,74,78,38,62,54,38,53,58,16,39,54,46,45,52,62,73,45,38,64,61,37,61,72,52,65,54,86,74,84,55,98,89,114

Foldseek 3Di:
DDDDDDLDPPDDCPPVVVVVVVVVVVVQQVVQCVVPNVQGDQWDDDAQWIWGWHDDPQDIFIDIFRHNDPDDVLLVVLVVCLSVLLVVLQCVVCVVLSVVCVVVVHHDCVVCPPSNVCSLVSLVVCLLVNQLSLLVQLLVLVVVLVDDVVVRVVVNVVSVVSDDCVVVVVVSCVVPVSSLVSLVCSCVNCVRSCSSSVPPRDHVPD

Mean predicted aligned error: 7.69 Å

Sequence (206 aa):
MLHKFSVKK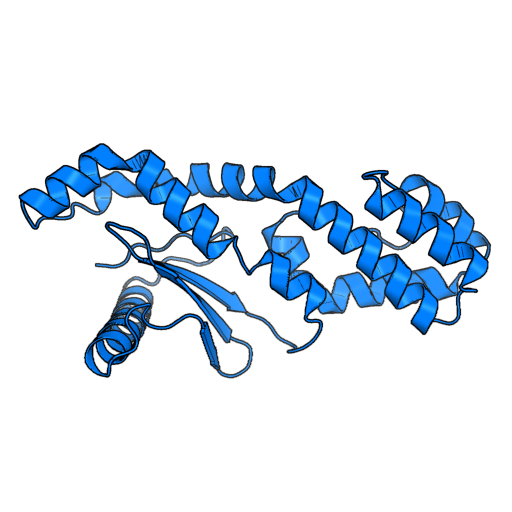NAAVNDKNDQLVSGLLSAINSFASDIGWSDGVSMIRSGSIEARYSQGNYVFGILIVDYYKPGIADSESALDGFARDITEKFESVYSNELEEAQRTNRYDVTLFEGFGKHIDEVIYANNNQIAEIYQQQILVQSIYSNVPQEMILPLLARLKSGENILDELPDLILKYPVMLKAIERTNMDHKVIWEIFKVPMLKKGS

pLDDT: mean 82.63, std 13.23, range [34.75, 95.88]